Protein AF-A0A2D6BQS8-F1 (afdb_monomer_lite)

pLDDT: mean 79.64, std 19.78, range [29.84, 98.31]

Radius of gyration: 43.55 Å; chains: 1; bounding box: 112×34×126 Å

Sequence (345 aa):
MARAEAGPPDTRCVRRAHSASSGRAGRGGGHVKPRFRLAAVLRVRRHEQDRASAALAVSERAYREALAAIDRAQERVADARRFHVDQLCLSLGAPALRAAASGVAWLESQVEGAREREEGARRQVAEHRSELLAARQRVRALEQLERVHARRVRAEQDRREQRVLDEAGAHGFRRRARALACAWLWLGPLLLGTPLRAEEPATAEDYGVTPLLTEIRARQAALDDRERSLDDRERSIEALEAAATESLAELERIARTVEERIEAWEADNGDSVRKLAKIYSAMAPGRAAQLLEELEVGLATQIVAKMKDKKSAAVLAQLSEDRALDMSRRVAHPLAMEPASPSAN

Secondary structure (DSSP, 8-state):
------PPPPP---------------------PPPPTTHHHHHHHHHHHHHHHHHHHHHHHHHHHHHHHHHHHHHHHHHHHHHHHHHHHTT--HHHHHHHHHHHHHHHHHHHHHHHHHHHHHHHHHHHHHHHHHHHHHHHHHHHHHHHHHHHHHHHHHHHHHHHHHHHHHHHHHHHHHHHHHHHHHHGGGSSS-------------SSHHHHHHHHHHHHHHHHHHHHHHHHHHHHHHHHHHHHHHHHHHHHHHHHHHHHHHHHHHHHHHHHHHHHHHHHHHS-HHHHHHHHHHS-HHHHHHHHHTS-HHHHHHHHTTS-HHHHHHHHHHHH-TTS---------

Structure (mmCIF, N/CA/C/O backbone):
data_AF-A0A2D6BQS8-F1
#
_entry.id   AF-A0A2D6BQS8-F1
#
loop_
_atom_site.group_PDB
_atom_site.id
_atom_site.type_symbol
_atom_site.label_atom_id
_atom_site.label_alt_id
_atom_site.label_comp_id
_atom_site.label_asym_id
_atom_site.label_entity_id
_atom_site.label_seq_id
_atom_site.pdbx_PDB_ins_code
_atom_site.Cartn_x
_atom_site.Cartn_y
_atom_site.Cartn_z
_atom_site.occupancy
_atom_site.B_iso_or_equiv
_atom_site.auth_seq_id
_atom_site.auth_comp_id
_atom_site.auth_asym_id
_atom_site.auth_atom_id
_atom_site.pdbx_PDB_model_num
ATOM 1 N N . MET A 1 1 ? -55.112 -7.872 -17.643 1.00 39.34 1 MET A N 1
ATOM 2 C CA . MET A 1 1 ? -55.133 -7.242 -18.978 1.00 39.34 1 MET A CA 1
ATOM 3 C C . MET A 1 1 ? -53.747 -6.684 -19.269 1.00 39.34 1 MET A C 1
ATOM 5 O O . MET A 1 1 ? -53.159 -6.113 -18.365 1.00 39.34 1 MET A O 1
ATOM 9 N N . ALA A 1 2 ? -53.266 -6.914 -20.497 1.00 43.50 2 ALA A N 1
ATOM 10 C CA . ALA A 1 2 ? -52.071 -6.361 -21.153 1.00 43.50 2 ALA A CA 1
ATOM 11 C C . ALA A 1 2 ? -50.680 -6.642 -20.533 1.00 43.50 2 ALA A C 1
ATOM 13 O O . ALA A 1 2 ? -50.127 -5.840 -19.788 1.00 43.50 2 ALA A O 1
ATOM 14 N N . ARG A 1 3 ? -50.089 -7.773 -20.952 1.00 37.50 3 ARG A N 1
ATOM 15 C CA . ARG A 1 3 ? -48.633 -7.972 -21.074 1.00 37.50 3 ARG A CA 1
ATOM 16 C C . ARG A 1 3 ? -48.101 -7.121 -22.237 1.00 37.50 3 ARG A C 1
ATOM 18 O O . ARG A 1 3 ? -48.743 -7.091 -23.283 1.00 37.50 3 ARG A O 1
ATOM 25 N N . ALA A 1 4 ? -46.918 -6.531 -22.089 1.00 38.12 4 ALA A N 1
ATOM 26 C CA . ALA A 1 4 ? -46.112 -6.036 -23.203 1.00 38.12 4 ALA A CA 1
ATOM 27 C C . ALA A 1 4 ? -44.702 -6.630 -23.079 1.00 38.12 4 ALA A C 1
ATOM 29 O O . ALA A 1 4 ? -43.905 -6.227 -22.235 1.00 38.12 4 ALA A O 1
ATOM 30 N N . GLU A 1 5 ? -44.456 -7.658 -23.887 1.00 39.34 5 GLU A N 1
ATOM 31 C CA . GLU A 1 5 ? -43.157 -8.275 -24.132 1.00 39.34 5 GLU A CA 1
ATOM 32 C C . GLU A 1 5 ? -42.371 -7.391 -25.111 1.00 39.34 5 GLU A C 1
ATOM 34 O O . GLU A 1 5 ? -42.899 -7.000 -26.151 1.00 39.34 5 GLU A O 1
ATOM 39 N N . ALA A 1 6 ? -41.110 -7.088 -24.802 1.00 42.25 6 ALA A N 1
ATOM 40 C CA . ALA A 1 6 ? -40.172 -6.476 -25.739 1.00 42.25 6 ALA A CA 1
ATOM 41 C C . ALA A 1 6 ? -39.080 -7.502 -26.076 1.00 42.25 6 ALA A C 1
ATOM 43 O O . ALA A 1 6 ? -38.187 -7.765 -25.271 1.00 42.25 6 ALA A O 1
ATOM 44 N N . GLY A 1 7 ? -39.207 -8.118 -27.254 1.00 40.59 7 GLY A N 1
ATOM 45 C CA . GLY A 1 7 ? -38.182 -8.954 -27.885 1.00 40.59 7 GLY A CA 1
ATOM 46 C C . GLY A 1 7 ? -37.090 -8.121 -28.584 1.00 40.59 7 GLY A C 1
ATOM 47 O O . GLY A 1 7 ? -37.267 -6.917 -28.777 1.00 40.59 7 GLY A O 1
ATOM 48 N N . PRO A 1 8 ? -35.948 -8.735 -28.947 1.00 51.62 8 PRO A N 1
ATOM 49 C CA . PRO A 1 8 ? -34.723 -8.035 -29.340 1.00 51.62 8 PRO A CA 1
ATOM 50 C C . PRO A 1 8 ? -34.702 -7.697 -30.841 1.00 51.62 8 PRO A C 1
ATOM 52 O O . PRO A 1 8 ? -35.345 -8.400 -31.624 1.00 51.62 8 PRO A O 1
ATOM 55 N N . PRO A 1 9 ? -33.931 -6.689 -31.292 1.00 48.56 9 PRO A N 1
ATOM 56 C CA . PRO A 1 9 ? -33.712 -6.485 -32.713 1.00 48.56 9 PRO A CA 1
ATOM 57 C C . PRO A 1 9 ? -32.594 -7.377 -33.260 1.00 48.56 9 PRO A C 1
ATOM 59 O O . PRO A 1 9 ? -31.530 -7.573 -32.669 1.00 48.56 9 PRO A O 1
ATOM 62 N N . ASP A 1 10 ? -32.921 -7.897 -34.433 1.00 35.75 10 ASP A N 1
ATOM 63 C CA . ASP A 1 10 ? -32.281 -8.946 -35.197 1.00 35.75 10 ASP A CA 1
ATOM 64 C C . ASP A 1 10 ? -31.001 -8.488 -35.911 1.00 35.75 10 ASP A C 1
ATOM 66 O O . ASP A 1 10 ? -30.813 -7.333 -36.301 1.00 35.75 10 ASP A O 1
ATOM 70 N N . THR A 1 11 ? -30.127 -9.460 -36.125 1.00 44.12 11 THR A N 1
ATOM 71 C CA . THR A 1 11 ? -28.885 -9.341 -36.881 1.00 44.12 11 THR A CA 1
ATOM 72 C C . THR A 1 11 ? -29.149 -9.694 -38.341 1.00 44.12 11 THR A C 1
ATOM 74 O O . THR A 1 11 ? -29.473 -10.842 -38.618 1.00 44.12 11 THR A O 1
ATOM 77 N N . ARG A 1 12 ? -28.947 -8.766 -39.294 1.00 34.25 12 ARG A N 1
ATOM 78 C CA . ARG A 1 12 ? -28.490 -9.073 -40.673 1.00 34.25 12 ARG A CA 1
ATOM 79 C C . ARG A 1 12 ? -28.327 -7.835 -41.565 1.00 34.25 12 ARG A C 1
ATOM 81 O O . ARG A 1 12 ? -29.236 -7.041 -41.735 1.00 34.25 12 ARG A O 1
ATOM 88 N N . CYS A 1 13 ? -27.175 -7.819 -42.237 1.00 34.31 13 CYS A N 1
ATOM 89 C CA . CYS A 1 13 ? -26.946 -7.418 -43.629 1.00 34.31 13 CYS A CA 1
ATOM 90 C C . CYS A 1 13 ? -27.440 -6.048 -44.128 1.00 34.31 13 CYS A C 1
ATOM 92 O O . CYS A 1 13 ? -28.564 -5.926 -44.601 1.00 34.31 13 CYS A O 1
ATOM 94 N N . VAL A 1 14 ? -26.489 -5.127 -44.331 1.00 38.19 14 VAL A N 1
ATOM 95 C CA . VAL A 1 14 ? -26.451 -4.326 -45.567 1.00 38.19 14 VAL A CA 1
ATOM 96 C C . VAL A 1 14 ? -25.070 -4.454 -46.212 1.00 38.19 14 VAL A C 1
ATOM 98 O O . VAL A 1 14 ? -24.024 -4.296 -45.586 1.00 38.19 14 VAL A O 1
ATOM 101 N N . ARG A 1 15 ? -25.105 -4.837 -47.488 1.00 34.75 15 ARG A N 1
ATOM 102 C CA . ARG A 1 15 ? -23.992 -5.088 -48.404 1.00 34.75 15 ARG A CA 1
ATOM 103 C C . ARG A 1 15 ? -23.401 -3.769 -48.922 1.00 34.75 15 ARG A C 1
ATOM 105 O O . ARG A 1 15 ? -24.144 -2.863 -49.261 1.00 34.75 15 ARG A O 1
ATOM 112 N N . ARG A 1 16 ? -22.075 -3.787 -49.103 1.00 34.78 16 ARG A N 1
ATOM 113 C CA . ARG A 1 16 ? -21.263 -3.203 -50.196 1.00 34.78 16 ARG A CA 1
ATOM 114 C C . ARG A 1 16 ? -21.718 -1.881 -50.840 1.00 34.78 16 ARG A C 1
ATOM 116 O O . ARG A 1 16 ? -22.637 -1.872 -51.649 1.00 34.78 16 ARG A O 1
ATOM 123 N N . ALA A 1 17 ? -20.836 -0.887 -50.749 1.00 33.56 17 ALA A N 1
ATOM 124 C CA . ALA A 1 17 ? -20.476 -0.060 -51.898 1.00 33.56 17 ALA A CA 1
ATOM 125 C C . ALA A 1 17 ? -18.947 -0.058 -52.054 1.00 33.56 17 ALA A C 1
ATOM 127 O O . ALA A 1 17 ? -18.205 0.288 -51.137 1.00 33.56 17 ALA A O 1
ATOM 128 N N . HIS A 1 18 ? -18.495 -0.529 -53.214 1.00 34.03 18 HIS A N 1
ATOM 129 C CA . HIS A 1 18 ? -17.119 -0.450 -53.677 1.00 34.03 18 HIS A CA 1
ATOM 130 C C . HIS A 1 18 ? -16.778 1.000 -54.039 1.00 34.03 18 HIS A C 1
ATOM 132 O O . HIS A 1 18 ? -17.498 1.618 -54.814 1.00 34.03 18 HIS A O 1
ATOM 138 N N . SER A 1 19 ? -15.629 1.495 -53.589 1.00 34.12 19 SER A N 1
ATOM 139 C CA . SER A 1 19 ? -14.821 2.393 -54.412 1.00 34.12 19 SER A CA 1
ATOM 140 C C . SER A 1 19 ? -13.381 1.898 -54.375 1.00 34.12 19 SER A C 1
ATOM 142 O O . SER A 1 19 ? -12.742 1.780 -53.331 1.00 34.12 19 SER A O 1
ATOM 144 N N . ALA A 1 20 ? -12.928 1.477 -55.549 1.00 38.12 20 ALA A N 1
ATOM 145 C CA . ALA A 1 20 ? -11.559 1.114 -55.818 1.00 38.12 20 ALA A CA 1
ATOM 146 C C . ALA A 1 20 ? -10.733 2.401 -55.906 1.00 38.12 20 ALA A C 1
ATOM 148 O O . ALA A 1 20 ? -10.932 3.196 -56.820 1.00 38.12 20 ALA A O 1
ATOM 149 N N . SER A 1 21 ? -9.779 2.583 -54.996 1.00 33.44 21 SER A N 1
ATOM 150 C CA . SER A 1 21 ? -8.560 3.321 -55.309 1.00 33.44 21 SER A CA 1
ATOM 151 C C . SER A 1 21 ? -7.411 2.320 -55.279 1.00 33.44 21 SER A C 1
ATOM 153 O O . SER A 1 21 ? -6.999 1.782 -54.251 1.00 33.44 21 SER A O 1
ATOM 155 N N . SER A 1 22 ? -6.960 1.970 -56.477 1.00 37.41 22 SER A N 1
ATOM 156 C CA . SER A 1 22 ? -5.807 1.120 -56.722 1.00 37.41 22 SER A CA 1
ATOM 157 C C . SER A 1 22 ? -4.537 1.857 -56.295 1.00 37.41 22 SER A C 1
ATOM 159 O O . SER A 1 22 ? -3.844 2.463 -57.111 1.00 37.41 22 SER A O 1
ATOM 161 N N . GLY A 1 23 ? -4.233 1.810 -54.999 1.00 31.91 23 GLY A N 1
ATOM 162 C CA . GLY A 1 23 ? -2.916 2.120 -54.463 1.00 31.91 23 GLY A CA 1
ATOM 163 C C . GLY A 1 23 ? -1.954 0.999 -54.838 1.00 31.91 23 GLY A C 1
ATOM 164 O O . GLY A 1 23 ? -1.996 -0.090 -54.272 1.00 31.91 23 GLY A O 1
ATOM 165 N N . ARG A 1 24 ? -1.130 1.266 -55.849 1.00 33.53 24 ARG A N 1
ATOM 166 C CA . ARG A 1 24 ? -0.046 0.430 -56.374 1.00 33.53 24 ARG A CA 1
ATOM 167 C C . ARG A 1 24 ? 0.719 -0.249 -55.228 1.00 33.53 24 ARG A C 1
ATOM 169 O O . ARG A 1 24 ? 1.489 0.391 -54.518 1.00 33.53 24 ARG A O 1
ATOM 176 N N . ALA A 1 25 ? 0.488 -1.549 -55.049 1.00 35.97 25 ALA A N 1
ATOM 177 C CA . ALA A 1 25 ? 1.175 -2.369 -54.064 1.00 35.97 25 ALA A CA 1
ATOM 178 C C . ALA A 1 25 ? 2.665 -2.452 -54.420 1.00 35.97 25 ALA A C 1
ATOM 180 O O . ALA A 1 25 ? 3.082 -3.247 -55.265 1.00 35.97 25 ALA A O 1
ATOM 181 N N . GLY A 1 26 ? 3.478 -1.618 -53.771 1.00 34.69 26 GLY A N 1
ATOM 182 C CA . GLY A 1 26 ? 4.898 -1.894 -53.634 1.00 34.69 26 GLY A CA 1
ATOM 183 C C . GLY A 1 26 ? 5.037 -3.246 -52.942 1.00 34.69 26 GLY A C 1
ATOM 184 O O . GLY A 1 26 ? 4.529 -3.433 -51.836 1.00 34.69 26 GLY A O 1
ATOM 185 N N . ARG A 1 27 ? 5.689 -4.205 -53.605 1.00 41.34 27 ARG A N 1
ATOM 186 C CA . ARG A 1 27 ? 6.130 -5.465 -52.997 1.00 41.34 27 ARG A CA 1
ATOM 187 C C . ARG A 1 27 ? 7.200 -5.148 -51.948 1.00 41.34 27 ARG A C 1
ATOM 189 O O . ARG A 1 27 ? 8.387 -5.325 -52.188 1.00 41.34 27 ARG A O 1
ATOM 196 N N . GLY A 1 28 ? 6.780 -4.636 -50.797 1.00 37.34 28 GLY A N 1
ATOM 197 C CA . GLY A 1 28 ? 7.599 -4.592 -49.598 1.00 37.34 28 GLY A CA 1
ATOM 198 C C . GLY A 1 28 ? 7.643 -5.999 -49.023 1.00 37.34 28 GLY A C 1
ATOM 199 O O . GLY A 1 28 ? 6.605 -6.537 -48.641 1.00 37.34 28 GLY A O 1
ATOM 200 N N . GLY A 1 29 ? 8.824 -6.618 -49.005 1.00 38.66 29 GLY A N 1
ATOM 201 C CA . GLY A 1 29 ? 9.042 -7.870 -48.288 1.00 38.66 29 GLY A CA 1
ATOM 202 C C . GLY A 1 29 ? 8.548 -7.708 -46.852 1.00 38.66 29 GLY A C 1
ATOM 203 O O . GLY A 1 29 ? 9.072 -6.894 -46.095 1.00 38.66 29 GLY A O 1
ATOM 204 N N . GLY A 1 30 ? 7.482 -8.426 -46.500 1.00 38.88 30 GLY A N 1
ATOM 205 C CA . GLY A 1 30 ? 6.848 -8.332 -45.193 1.00 38.88 30 GLY A CA 1
ATOM 206 C C . GLY A 1 30 ? 7.753 -8.921 -44.119 1.00 38.88 30 GLY A C 1
ATOM 207 O O . GLY A 1 30 ? 7.625 -10.093 -43.773 1.00 38.88 30 GLY A O 1
ATOM 208 N N . HIS A 1 31 ? 8.671 -8.125 -43.574 1.00 56.66 31 HIS A N 1
ATOM 209 C CA . HIS A 1 31 ? 9.378 -8.494 -42.357 1.00 56.66 31 HIS A CA 1
ATOM 210 C C . HIS A 1 31 ? 8.376 -8.483 -41.200 1.00 56.66 31 HIS A C 1
ATOM 212 O O . HIS A 1 31 ? 8.051 -7.440 -40.631 1.00 56.66 31 HIS A O 1
ATOM 218 N N . VAL A 1 32 ? 7.850 -9.663 -40.863 1.00 59.50 32 VAL A N 1
ATOM 219 C CA . VAL A 1 32 ? 7.052 -9.867 -39.653 1.00 59.50 32 VAL A CA 1
ATOM 220 C C . VAL A 1 32 ? 7.925 -9.460 -38.467 1.00 59.50 32 VAL A C 1
ATOM 222 O O . VAL A 1 32 ? 8.935 -10.106 -38.187 1.00 59.50 32 VAL A O 1
ATOM 225 N N . LYS A 1 33 ? 7.563 -8.366 -37.783 1.00 67.19 33 LYS A N 1
ATOM 226 C CA . LYS A 1 33 ? 8.275 -7.927 -36.576 1.00 67.19 33 LYS A CA 1
ATOM 227 C C . LYS A 1 33 ? 8.292 -9.083 -35.567 1.00 67.19 33 LYS A C 1
ATOM 229 O O . LYS A 1 33 ? 7.235 -9.681 -35.332 1.00 67.19 33 LYS A O 1
ATOM 234 N N . PRO A 1 34 ? 9.453 -9.416 -34.977 1.00 74.25 34 PRO A N 1
ATOM 235 C CA . PRO A 1 34 ? 9.534 -10.512 -34.025 1.00 74.25 34 PRO A CA 1
ATOM 236 C C . PRO A 1 34 ? 8.614 -10.219 -32.837 1.00 74.25 34 PRO A C 1
ATOM 238 O O . PRO A 1 34 ? 8.651 -9.143 -32.241 1.00 74.25 34 PRO A O 1
ATOM 241 N N . ARG A 1 35 ? 7.725 -11.171 -32.547 1.00 82.12 35 ARG A N 1
ATOM 242 C CA . ARG A 1 35 ? 6.745 -11.072 -31.463 1.00 82.12 35 ARG A CA 1
ATOM 243 C C . ARG A 1 35 ? 7.357 -11.572 -30.159 1.00 82.12 35 ARG A C 1
ATOM 245 O O . ARG A 1 35 ? 8.003 -12.619 -30.134 1.00 82.12 35 ARG A O 1
ATOM 252 N N . PHE A 1 36 ? 7.067 -10.876 -29.063 1.00 88.06 36 PHE A N 1
ATOM 253 C CA . PHE A 1 36 ? 7.443 -11.330 -27.730 1.00 88.06 36 PHE A CA 1
ATOM 254 C C . PHE A 1 36 ? 6.680 -12.613 -27.362 1.00 88.06 36 PHE A C 1
ATOM 256 O O . PHE A 1 36 ? 5.448 -12.626 -27.317 1.00 88.06 36 PHE A O 1
ATOM 263 N N . ARG A 1 37 ? 7.411 -13.702 -27.088 1.00 87.69 37 ARG A N 1
ATOM 264 C CA . ARG A 1 37 ? 6.833 -15.041 -26.854 1.00 87.69 37 ARG A CA 1
ATOM 265 C C . ARG A 1 37 ? 5.849 -15.079 -25.680 1.00 87.69 37 ARG A C 1
ATOM 267 O O . ARG A 1 37 ? 4.862 -15.803 -25.741 1.00 87.69 37 ARG A O 1
ATOM 274 N N . LEU A 1 38 ? 6.081 -14.273 -24.641 1.00 92.56 38 LEU A N 1
ATOM 275 C CA . LEU A 1 38 ? 5.246 -14.235 -23.434 1.00 92.56 38 LEU A CA 1
ATOM 276 C C . LEU A 1 38 ? 4.158 -13.149 -23.474 1.00 92.56 38 LEU A C 1
ATOM 278 O O . LEU A 1 38 ? 3.514 -12.896 -22.460 1.00 92.56 38 LEU A O 1
ATOM 282 N N . ALA A 1 39 ? 3.893 -12.528 -24.629 1.00 85.25 39 ALA A N 1
ATOM 283 C CA . ALA A 1 39 ? 2.886 -11.468 -24.741 1.00 85.25 39 ALA A CA 1
ATOM 284 C C . ALA A 1 39 ? 1.471 -11.934 -24.346 1.00 85.25 39 ALA A C 1
ATOM 286 O O . ALA A 1 39 ? 0.698 -11.166 -23.778 1.00 85.25 39 ALA A O 1
ATOM 287 N N . ALA A 1 40 ? 1.120 -13.194 -24.627 1.00 88.75 40 ALA A N 1
ATOM 288 C CA . ALA A 1 40 ? -0.157 -13.766 -24.199 1.00 88.75 40 ALA A CA 1
ATOM 289 C C . ALA A 1 40 ? -0.234 -13.917 -22.672 1.00 88.75 40 ALA A C 1
ATOM 291 O O . ALA A 1 40 ? -1.235 -13.534 -22.073 1.00 88.75 40 ALA A O 1
ATOM 292 N N . VAL A 1 41 ? 0.847 -14.392 -22.044 1.00 93.62 41 VAL A N 1
ATOM 293 C CA . VAL A 1 41 ? 0.945 -14.533 -20.584 1.00 93.62 41 VAL A CA 1
ATOM 294 C C . VAL A 1 41 ? 0.872 -13.165 -19.907 1.00 93.62 41 VAL A C 1
ATOM 296 O O . VAL A 1 41 ? 0.132 -13.011 -18.942 1.00 93.62 41 VAL A O 1
ATOM 299 N N . LEU A 1 42 ? 1.556 -12.149 -20.443 1.00 92.12 42 LEU A N 1
ATOM 300 C CA . LEU A 1 42 ? 1.488 -10.777 -19.932 1.00 92.12 42 LEU A CA 1
ATOM 301 C C . LEU A 1 42 ? 0.052 -10.228 -19.943 1.00 92.12 42 LEU A C 1
ATOM 303 O O . LEU A 1 42 ? -0.370 -9.623 -18.960 1.00 92.12 42 LEU A O 1
ATOM 307 N N . ARG A 1 43 ? -0.726 -10.479 -21.007 1.00 93.12 43 ARG A N 1
ATOM 308 C CA . ARG A 1 43 ? -2.148 -10.086 -21.053 1.00 93.12 43 ARG A CA 1
ATOM 309 C C . ARG A 1 43 ? -2.974 -10.773 -19.969 1.00 93.12 43 ARG A C 1
ATOM 311 O O . ARG A 1 43 ? -3.756 -10.104 -19.303 1.00 93.12 43 ARG A O 1
ATOM 318 N N . VAL A 1 44 ? -2.781 -12.079 -19.775 1.00 95.06 44 VAL A N 1
ATOM 319 C CA . VAL A 1 44 ? -3.475 -12.831 -18.718 1.00 95.06 44 VAL A CA 1
ATOM 320 C C . VAL A 1 44 ? -3.109 -12.281 -17.338 1.00 95.06 44 VAL A C 1
ATOM 322 O O . VAL A 1 44 ? -4.002 -11.999 -16.547 1.00 95.06 44 VAL A O 1
ATOM 325 N N . ARG A 1 45 ? -1.822 -12.028 -17.066 1.00 95.44 45 ARG A N 1
ATOM 326 C CA . ARG A 1 45 ? -1.374 -11.471 -15.778 1.00 95.44 45 ARG A CA 1
ATOM 327 C C . ARG A 1 45 ? -1.875 -10.048 -15.526 1.00 95.44 45 ARG A C 1
ATOM 329 O O . ARG A 1 45 ? -2.197 -9.729 -14.389 1.00 95.44 45 ARG A O 1
ATOM 336 N N . ARG A 1 46 ? -1.989 -9.208 -16.561 1.00 95.69 46 ARG A N 1
ATOM 337 C CA . ARG A 1 46 ? -2.647 -7.894 -16.441 1.00 95.69 46 ARG A CA 1
ATOM 338 C C . ARG A 1 46 ? -4.114 -8.047 -16.055 1.00 95.69 46 ARG A C 1
ATOM 340 O O . ARG A 1 46 ? -4.549 -7.412 -15.107 1.00 95.69 46 ARG A O 1
ATOM 347 N N . HIS A 1 47 ? -4.833 -8.968 -16.696 1.00 97.19 47 HIS A N 1
ATOM 348 C CA . HIS A 1 47 ? -6.216 -9.238 -16.314 1.00 97.19 47 HIS A CA 1
ATOM 349 C C . HIS A 1 47 ? -6.330 -9.748 -14.863 1.00 97.19 47 HIS A C 1
ATOM 351 O O . HIS A 1 47 ? -7.232 -9.332 -14.138 1.00 97.19 47 HIS A O 1
ATOM 357 N N . GLU A 1 48 ? -5.422 -10.617 -14.414 1.00 94.62 48 GLU A N 1
ATOM 358 C CA . GLU A 1 48 ? -5.369 -11.056 -13.012 1.00 94.62 48 GLU A CA 1
ATOM 359 C C . GLU A 1 48 ? -5.099 -9.893 -12.046 1.00 94.62 48 GLU A C 1
ATOM 361 O O . GLU A 1 48 ? -5.755 -9.807 -11.010 1.00 94.62 48 GLU A O 1
ATOM 366 N N . GLN A 1 49 ? -4.191 -8.972 -12.390 1.00 97.38 49 GLN A N 1
ATOM 367 C CA . GLN A 1 49 ? -3.954 -7.752 -11.612 1.00 97.38 49 GLN A CA 1
ATOM 368 C C . GLN A 1 49 ? -5.224 -6.893 -11.521 1.00 97.38 49 GLN A C 1
ATOM 370 O O . GLN A 1 49 ? -5.553 -6.409 -10.438 1.00 97.38 49 GLN A O 1
ATOM 375 N N . ASP A 1 50 ? -5.949 -6.731 -12.629 1.00 97.62 50 ASP A N 1
ATOM 376 C CA . ASP A 1 50 ? -7.191 -5.957 -12.653 1.00 97.62 50 ASP A CA 1
ATOM 377 C C . ASP A 1 50 ? -8.256 -6.609 -11.760 1.00 97.62 50 ASP A C 1
ATOM 379 O O . ASP A 1 50 ? -8.879 -5.924 -10.947 1.00 97.62 50 ASP A O 1
ATOM 383 N N . ARG A 1 51 ? -8.403 -7.942 -11.816 1.00 96.62 51 ARG A N 1
ATOM 384 C CA . ARG A 1 51 ? -9.298 -8.692 -10.915 1.00 96.62 51 ARG A CA 1
ATOM 385 C C . ARG A 1 51 ? -8.919 -8.522 -9.445 1.00 96.62 51 ARG A C 1
ATOM 387 O O . ARG A 1 51 ? -9.804 -8.271 -8.635 1.00 96.62 51 ARG A O 1
ATOM 394 N N . ALA A 1 52 ? -7.631 -8.606 -9.109 1.00 95.44 52 ALA A N 1
ATOM 395 C CA . ALA A 1 52 ? -7.153 -8.398 -7.741 1.00 95.44 52 ALA A CA 1
ATOM 396 C C . ALA A 1 52 ? -7.429 -6.964 -7.251 1.00 95.44 52 ALA A C 1
ATOM 398 O O . ALA A 1 52 ? -7.834 -6.764 -6.109 1.00 95.44 52 ALA A O 1
ATOM 399 N N . SER A 1 53 ? -7.278 -5.959 -8.123 1.00 96.56 53 SER A N 1
ATOM 400 C CA . SER A 1 53 ? -7.607 -4.570 -7.780 1.00 96.56 53 SER A CA 1
ATOM 401 C C . SER A 1 53 ? -9.106 -4.358 -7.552 1.00 96.56 53 SER A C 1
ATOM 403 O O . SER A 1 53 ? -9.491 -3.653 -6.621 1.00 96.56 53 SER A O 1
ATOM 405 N N . ALA A 1 54 ? -9.952 -5.016 -8.349 1.00 97.19 54 ALA A N 1
ATOM 406 C CA . ALA A 1 54 ? -11.397 -4.989 -8.168 1.00 97.19 54 ALA A CA 1
ATOM 407 C C . ALA A 1 54 ? -11.822 -5.685 -6.863 1.00 97.19 54 ALA A C 1
ATOM 409 O O . ALA A 1 54 ? -12.653 -5.143 -6.138 1.00 97.19 54 ALA A O 1
ATOM 410 N N . ALA A 1 55 ? -11.228 -6.839 -6.535 1.00 95.62 55 ALA A N 1
ATOM 411 C CA . ALA A 1 55 ? -11.481 -7.548 -5.279 1.00 95.62 55 ALA A CA 1
ATOM 412 C C . ALA A 1 55 ? -11.124 -6.686 -4.057 1.00 95.62 55 ALA A C 1
ATOM 414 O O . ALA A 1 55 ? -11.954 -6.515 -3.163 1.00 95.62 55 ALA A O 1
ATOM 415 N N . LEU A 1 56 ? -9.945 -6.049 -4.070 1.00 98.00 56 LEU A N 1
ATOM 416 C CA . LEU A 1 56 ? -9.538 -5.118 -3.016 1.00 98.00 56 LEU A CA 1
ATOM 417 C C . LEU A 1 56 ? -10.549 -3.973 -2.859 1.00 98.00 56 LEU A C 1
ATOM 419 O O . LEU A 1 56 ? -10.989 -3.694 -1.747 1.00 98.00 56 LEU A O 1
ATOM 423 N N . ALA A 1 57 ? -10.989 -3.360 -3.961 1.00 97.25 57 ALA A N 1
ATOM 424 C CA . ALA A 1 57 ? -11.968 -2.275 -3.918 1.00 97.25 57 ALA A CA 1
ATOM 425 C C . ALA A 1 57 ? -13.318 -2.707 -3.314 1.00 97.25 57 ALA A C 1
ATOM 427 O O . ALA A 1 57 ? -13.947 -1.926 -2.599 1.00 97.25 57 ALA A O 1
ATOM 428 N N . VAL A 1 58 ? -13.769 -3.940 -3.577 1.00 97.88 58 VAL A N 1
ATOM 429 C CA . VAL A 1 58 ? -14.978 -4.501 -2.951 1.00 97.88 58 VAL A CA 1
ATOM 430 C C . VAL A 1 58 ? -14.763 -4.706 -1.451 1.00 97.88 58 VAL A C 1
ATOM 432 O O . VAL A 1 58 ? -15.603 -4.271 -0.665 1.00 97.88 58 VAL A O 1
ATOM 435 N N . SER A 1 59 ? -13.629 -5.281 -1.037 1.00 96.38 59 SER A N 1
ATOM 436 C CA . SER A 1 59 ? -13.326 -5.464 0.391 1.00 96.38 59 SER A CA 1
ATOM 437 C C . SER A 1 59 ? -13.183 -4.141 1.148 1.00 96.38 59 SER A C 1
ATOM 439 O O . SER A 1 59 ? -13.655 -4.025 2.273 1.00 96.38 59 SER A O 1
ATOM 441 N N . GLU A 1 60 ? -12.614 -3.105 0.524 1.00 97.88 60 GLU A N 1
ATOM 442 C CA . GLU A 1 60 ? -12.503 -1.777 1.132 1.00 97.88 60 GLU A CA 1
ATOM 443 C C . GLU A 1 60 ? -13.874 -1.118 1.313 1.00 97.88 60 GLU A C 1
ATOM 445 O O . GLU A 1 60 ? -14.103 -0.440 2.315 1.00 97.88 60 GLU A O 1
ATOM 450 N N . ARG A 1 61 ? -14.808 -1.321 0.372 1.00 97.94 61 ARG A N 1
ATOM 451 C CA . ARG A 1 61 ? -16.199 -0.868 0.535 1.00 97.94 61 ARG A CA 1
ATOM 452 C C . ARG A 1 61 ? -16.879 -1.597 1.688 1.00 97.94 61 ARG A C 1
ATOM 454 O O . ARG A 1 61 ? -17.442 -0.930 2.547 1.00 97.94 61 ARG A O 1
ATOM 461 N N . ALA A 1 62 ? -16.753 -2.922 1.752 1.00 95.62 62 ALA A N 1
ATOM 462 C CA . ALA A 1 62 ? -17.309 -3.722 2.843 1.00 95.62 62 ALA A CA 1
ATOM 463 C C . ALA A 1 62 ? -16.740 -3.307 4.213 1.00 95.62 62 ALA A C 1
ATOM 465 O O . ALA A 1 62 ? -17.482 -3.173 5.182 1.00 95.62 62 ALA A O 1
ATOM 466 N N . TYR A 1 63 ? -15.438 -3.023 4.286 1.00 97.69 63 TYR A N 1
ATOM 467 C CA . TYR A 1 63 ? -14.790 -2.500 5.488 1.00 97.69 63 TYR A CA 1
ATOM 468 C C . TYR A 1 63 ? -15.354 -1.134 5.913 1.00 97.69 63 TYR A C 1
ATOM 470 O O . TYR A 1 63 ? -15.690 -0.935 7.079 1.00 97.69 63 TYR A O 1
ATOM 478 N N . ARG A 1 64 ? -15.536 -0.198 4.969 1.00 97.69 64 ARG A N 1
ATOM 479 C CA . ARG A 1 64 ? -16.165 1.107 5.255 1.00 97.69 64 ARG A CA 1
ATOM 480 C C . ARG A 1 64 ? -17.617 0.964 5.709 1.00 97.69 64 ARG A C 1
ATOM 482 O O . ARG A 1 64 ? -18.044 1.674 6.613 1.00 97.69 64 ARG A O 1
ATOM 489 N N . GLU A 1 65 ? -18.369 0.051 5.102 1.00 96.38 65 GLU A N 1
ATOM 490 C CA . GLU A 1 65 ? -19.742 -0.257 5.510 1.00 96.38 65 GLU A CA 1
ATOM 491 C C . GLU A 1 65 ? -19.799 -0.859 6.921 1.00 96.38 65 GLU A C 1
ATOM 493 O O . GLU A 1 65 ? -20.720 -0.540 7.675 1.00 96.38 65 GLU A O 1
ATOM 498 N N . ALA A 1 66 ? -18.809 -1.675 7.299 1.00 96.12 66 ALA A N 1
ATOM 499 C CA . ALA A 1 66 ? -18.677 -2.221 8.647 1.00 96.12 66 ALA A CA 1
ATOM 500 C C . ALA A 1 66 ? -18.384 -1.124 9.682 1.00 96.12 66 ALA A C 1
ATOM 502 O O . ALA A 1 66 ? -19.065 -1.071 10.705 1.00 96.12 66 ALA A O 1
ATOM 503 N N . LEU A 1 67 ? -17.467 -0.196 9.388 1.00 97.75 67 LEU A N 1
ATOM 504 C CA . LEU A 1 67 ? -17.218 0.976 10.239 1.00 97.75 67 LEU A CA 1
ATOM 505 C C . LEU A 1 67 ? -18.488 1.820 10.418 1.00 97.75 67 LEU A C 1
ATOM 507 O O . LEU A 1 67 ? -18.919 2.058 11.542 1.00 97.75 67 LEU A O 1
ATOM 511 N N . ALA A 1 68 ? -19.176 2.151 9.323 1.00 96.75 68 ALA A N 1
ATOM 512 C CA . ALA A 1 68 ? -20.441 2.884 9.388 1.00 96.75 68 ALA A CA 1
ATOM 513 C C . ALA A 1 68 ? -21.556 2.102 10.117 1.00 96.75 68 ALA A C 1
ATOM 515 O O . ALA A 1 68 ? -22.537 2.680 10.586 1.00 96.75 68 ALA A O 1
ATOM 516 N N . ALA A 1 69 ? -21.480 0.769 10.180 1.00 95.19 69 ALA A N 1
ATOM 517 C CA . ALA A 1 69 ? -22.393 -0.039 10.984 1.00 95.19 69 ALA A CA 1
ATOM 518 C C . ALA A 1 69 ? -22.066 0.041 12.483 1.00 95.19 69 ALA A C 1
ATOM 520 O O . ALA A 1 69 ? -23.000 0.066 13.284 1.00 95.19 69 ALA A O 1
ATOM 521 N N . ILE A 1 70 ? -20.782 0.116 12.850 1.00 96.31 70 ILE A N 1
ATOM 522 C CA . ILE A 1 70 ? -20.343 0.354 14.231 1.00 96.31 70 ILE A CA 1
ATOM 523 C C . ILE A 1 70 ? -20.827 1.725 14.697 1.00 96.31 70 ILE A C 1
ATOM 525 O O . ILE A 1 70 ? -21.471 1.791 15.741 1.00 96.31 70 ILE A O 1
ATOM 529 N N . ASP A 1 71 ? -20.614 2.778 13.906 1.00 96.75 71 ASP A N 1
ATOM 530 C CA . ASP A 1 71 ? -21.045 4.140 14.250 1.00 96.75 71 ASP A CA 1
ATOM 531 C C . ASP A 1 71 ? -22.560 4.188 14.500 1.00 96.75 71 ASP A C 1
ATOM 533 O O . ASP A 1 71 ? -23.018 4.598 15.566 1.00 96.75 71 ASP A O 1
ATOM 537 N N . ARG A 1 72 ? -23.354 3.626 13.576 1.00 96.19 72 ARG A N 1
ATOM 538 C CA . ARG A 1 72 ? -24.817 3.518 13.732 1.00 96.19 72 ARG A CA 1
ATOM 539 C C . ARG A 1 72 ? -25.235 2.698 14.955 1.00 96.19 72 ARG A C 1
ATOM 541 O O . ARG A 1 72 ? -26.294 2.948 15.528 1.00 96.19 72 ARG A O 1
ATOM 548 N N . ALA A 1 73 ? -24.468 1.680 15.340 1.00 94.19 73 ALA A N 1
ATOM 549 C CA . ALA A 1 73 ? -24.752 0.891 16.536 1.00 94.19 73 ALA A CA 1
ATOM 550 C C . ALA A 1 73 ? -24.415 1.670 17.818 1.00 94.19 73 ALA A C 1
ATOM 552 O O . ALA A 1 73 ? -25.188 1.630 18.775 1.00 94.19 73 ALA A O 1
ATOM 553 N N . GLN A 1 74 ? -23.318 2.430 17.821 1.00 95.88 74 GLN A N 1
ATOM 554 C CA . GLN A 1 74 ? -22.936 3.305 18.929 1.00 95.88 74 GLN A CA 1
ATOM 555 C C . GLN A 1 74 ? -23.932 4.447 19.130 1.00 95.88 74 GLN A C 1
ATOM 557 O O . GLN A 1 74 ? -24.293 4.733 20.269 1.00 95.88 74 GLN A O 1
ATOM 562 N N . GLU A 1 75 ? -24.437 5.046 18.050 1.00 96.06 75 GLU A N 1
ATOM 563 C CA . GLU A 1 75 ? -25.509 6.046 18.115 1.00 96.06 75 GLU A CA 1
ATOM 564 C C . GLU A 1 75 ? -26.758 5.479 18.798 1.00 96.06 75 GLU A C 1
ATOM 566 O O . GLU A 1 75 ? -27.293 6.100 19.713 1.00 96.06 75 GLU A O 1
ATOM 571 N N . ARG A 1 76 ? -27.168 4.248 18.456 1.00 94.69 76 ARG A N 1
ATOM 572 C CA . ARG A 1 76 ? -28.300 3.579 19.125 1.00 94.69 76 ARG A CA 1
ATOM 573 C C . ARG A 1 76 ? -28.057 3.364 20.617 1.00 94.69 76 ARG A C 1
ATOM 575 O O . ARG A 1 76 ? -28.982 3.542 21.406 1.00 94.69 76 ARG A O 1
ATOM 582 N N . VAL A 1 77 ? -26.840 2.981 21.010 1.00 94.88 77 VAL A N 1
ATOM 583 C CA . VAL A 1 77 ? -26.463 2.858 22.429 1.00 94.88 77 VAL A CA 1
ATOM 584 C C . VAL A 1 77 ? -26.527 4.225 23.115 1.00 94.88 77 VAL A C 1
ATOM 586 O O . VAL A 1 77 ? -27.086 4.336 24.205 1.00 94.88 77 VAL A O 1
ATOM 589 N N . ALA A 1 78 ? -25.988 5.270 22.485 1.00 93.56 78 ALA A N 1
ATOM 590 C CA . ALA A 1 78 ? -25.992 6.626 23.023 1.00 93.56 78 ALA A CA 1
ATOM 591 C C . ALA A 1 78 ? -27.419 7.160 23.208 1.00 93.56 78 ALA A C 1
ATOM 593 O O . ALA A 1 78 ? -27.738 7.689 24.273 1.00 93.56 78 ALA A O 1
ATOM 594 N N . ASP A 1 79 ? -28.293 6.962 22.224 1.00 92.56 79 ASP A N 1
ATOM 595 C CA . ASP A 1 79 ? -29.697 7.357 22.307 1.00 92.56 79 ASP A CA 1
ATOM 596 C C . ASP A 1 79 ? -30.438 6.564 23.385 1.00 92.56 79 ASP A C 1
ATOM 598 O O . ASP A 1 79 ? -31.116 7.160 24.220 1.00 92.56 79 ASP A O 1
ATOM 602 N N . ALA A 1 80 ? -30.248 5.243 23.462 1.00 90.31 80 ALA A N 1
ATOM 603 C CA . ALA A 1 80 ? -30.844 4.425 24.520 1.00 90.31 80 ALA A CA 1
ATOM 604 C C . ALA A 1 80 ? -30.393 4.867 25.926 1.00 90.31 80 ALA A C 1
ATOM 606 O O . ALA A 1 80 ? -31.205 4.918 26.852 1.00 90.31 80 ALA A O 1
ATOM 607 N N . ARG A 1 81 ? -29.118 5.246 26.087 1.00 88.56 81 ARG A N 1
ATOM 608 C CA . ARG A 1 81 ? -28.595 5.808 27.341 1.00 88.56 81 ARG A CA 1
ATOM 609 C C . ARG A 1 81 ? -29.226 7.166 27.667 1.00 88.56 81 ARG A C 1
ATOM 611 O O . ARG A 1 81 ? -29.586 7.380 28.821 1.00 88.56 81 ARG A O 1
ATOM 618 N N . ARG A 1 82 ? -29.416 8.055 26.681 1.00 86.69 82 ARG A N 1
ATOM 619 C CA . ARG A 1 82 ? -30.132 9.337 26.866 1.00 86.69 82 ARG A CA 1
ATOM 620 C C . ARG A 1 82 ? -31.569 9.106 27.338 1.00 86.69 82 ARG A C 1
ATOM 622 O O . ARG A 1 82 ? -31.956 9.651 28.366 1.00 86.69 82 ARG A O 1
ATOM 629 N N . PHE A 1 83 ? -32.308 8.213 26.675 1.00 80.50 83 PHE A N 1
ATOM 630 C CA . PHE A 1 83 ? -33.663 7.834 27.092 1.00 80.50 83 PHE A CA 1
ATOM 631 C C . PHE A 1 83 ? -33.706 7.273 28.520 1.00 80.50 83 PHE A C 1
ATOM 633 O O . PHE A 1 83 ? -34.640 7.565 29.263 1.00 80.50 83 PHE A O 1
ATOM 640 N N . HIS A 1 84 ? -32.708 6.484 28.931 1.00 76.56 84 HIS A N 1
ATOM 641 C CA . HIS A 1 84 ? -32.631 5.969 30.299 1.00 76.56 84 HIS A CA 1
ATOM 642 C C . HIS A 1 84 ? -32.454 7.089 31.340 1.00 76.56 84 HIS A C 1
ATOM 644 O O . HIS A 1 84 ? -33.110 7.061 32.381 1.00 76.56 84 HIS A O 1
ATOM 650 N N . VAL A 1 85 ? -31.620 8.094 31.047 1.00 71.12 85 VAL A N 1
ATOM 651 C CA . VAL A 1 85 ? -31.444 9.282 31.903 1.00 71.12 85 VAL A CA 1
ATOM 652 C C . VAL A 1 85 ? -32.742 10.089 31.997 1.00 71.12 85 VAL A C 1
ATOM 654 O O . VAL A 1 85 ? -33.159 10.436 33.101 1.00 71.12 85 VAL A O 1
ATOM 657 N N . ASP A 1 86 ? -33.437 10.307 30.880 1.00 74.00 86 ASP A N 1
ATOM 658 C CA . ASP A 1 86 ? -34.726 11.012 30.874 1.00 74.00 86 ASP A CA 1
ATOM 659 C C . ASP A 1 86 ? -35.808 10.251 31.665 1.00 74.00 86 ASP A C 1
ATOM 661 O O . ASP A 1 86 ? -36.615 10.856 32.374 1.00 74.00 86 ASP A O 1
ATOM 665 N N . GLN A 1 87 ? -35.807 8.912 31.616 1.00 65.12 87 GLN A N 1
ATOM 666 C CA . GLN A 1 87 ? -36.722 8.080 32.408 1.00 65.12 87 GLN A CA 1
ATOM 667 C C . GLN A 1 87 ? -36.462 8.155 33.918 1.00 65.12 87 GLN A C 1
ATOM 669 O O . GLN A 1 87 ? -37.418 8.122 34.699 1.00 65.12 87 GLN A O 1
ATOM 674 N N . LEU A 1 88 ? -35.199 8.271 34.341 1.00 65.88 88 LEU A N 1
ATOM 675 C CA . LEU A 1 88 ? -34.838 8.467 35.750 1.00 65.88 88 LEU A CA 1
ATOM 676 C C . LEU A 1 88 ? -35.390 9.796 36.293 1.00 65.88 88 LEU A C 1
ATOM 678 O O . LEU A 1 88 ? -35.815 9.855 37.446 1.00 65.88 88 LEU A O 1
ATOM 682 N N . CYS A 1 89 ? -35.460 10.832 35.454 1.00 61.81 89 CYS A N 1
ATOM 683 C CA . CYS A 1 89 ? -36.051 12.127 35.804 1.00 61.81 89 CYS A CA 1
ATOM 684 C C . CYS A 1 89 ? -37.584 12.077 35.966 1.00 61.81 89 CYS A C 1
ATOM 686 O O . CYS A 1 89 ? -38.149 12.904 36.679 1.00 61.81 89 CYS A O 1
ATOM 688 N N . LEU A 1 90 ? -38.264 11.106 35.345 1.00 67.06 90 LEU A N 1
ATOM 689 C CA . LEU A 1 90 ? -39.731 10.980 35.321 1.00 67.06 90 LEU A CA 1
ATOM 690 C C . LEU A 1 90 ? -40.307 10.037 36.398 1.00 67.06 90 LEU A C 1
ATOM 692 O O . LEU A 1 90 ? -41.445 9.595 36.264 1.00 67.06 90 LEU A O 1
ATOM 696 N N . SER A 1 91 ? -39.537 9.712 37.447 1.00 61.62 91 SER A N 1
ATOM 697 C CA . SER A 1 91 ? -39.942 8.835 38.568 1.00 61.62 91 SER A CA 1
ATOM 698 C C . SER A 1 91 ? -40.572 7.494 38.147 1.00 61.62 91 SER A C 1
ATOM 700 O O . SER A 1 91 ? -41.458 6.953 38.813 1.00 61.62 91 SER A O 1
ATOM 702 N N . LEU A 1 92 ? -40.088 6.914 37.044 1.00 63.19 92 LEU A N 1
ATOM 703 C CA . LEU A 1 92 ? -40.520 5.596 36.585 1.00 63.19 92 LEU A CA 1
ATOM 704 C C . LEU A 1 92 ? -40.080 4.487 37.554 1.00 63.19 92 LEU A C 1
ATOM 706 O O . LEU A 1 92 ? -39.009 4.527 38.158 1.00 63.19 92 LEU A O 1
ATOM 710 N N . GLY A 1 93 ? -40.923 3.460 37.692 1.00 77.19 93 GLY A N 1
ATOM 711 C CA . GLY A 1 93 ? -40.685 2.357 38.620 1.00 77.19 93 GLY A CA 1
ATOM 712 C C . GLY A 1 93 ? -39.459 1.498 38.272 1.00 77.19 93 GLY A C 1
ATOM 713 O O . GLY A 1 93 ? -39.105 1.307 37.108 1.00 77.19 93 GLY A O 1
ATOM 714 N N . ALA A 1 94 ? -38.878 0.863 39.295 1.00 78.62 94 ALA A N 1
ATOM 715 C CA . ALA A 1 94 ? -37.734 -0.050 39.192 1.00 78.62 94 ALA A CA 1
ATOM 716 C C . ALA A 1 94 ? -37.779 -1.128 38.074 1.00 78.62 94 ALA A C 1
ATOM 718 O O . ALA A 1 94 ? -36.712 -1.461 37.550 1.00 78.62 94 ALA A O 1
ATOM 719 N N . PRO A 1 95 ? -38.926 -1.734 37.684 1.00 80.81 95 PRO A N 1
ATOM 720 C CA . PRO A 1 95 ? -38.939 -2.678 36.560 1.00 80.81 95 PRO A CA 1
ATOM 721 C C . PRO A 1 95 ? -38.640 -2.017 35.205 1.00 80.81 95 PRO A C 1
ATOM 723 O O . PRO A 1 95 ? -37.944 -2.623 34.394 1.00 80.81 95 PRO A O 1
ATOM 726 N N . ALA A 1 96 ? -39.090 -0.778 34.974 1.00 80.06 96 ALA A N 1
ATOM 727 C CA . ALA A 1 96 ? -38.837 -0.058 33.723 1.00 80.06 96 ALA A CA 1
ATOM 728 C C . ALA A 1 96 ? -37.343 0.260 33.556 1.00 80.06 96 ALA A C 1
ATOM 730 O O . ALA A 1 96 ? -36.768 0.023 32.496 1.00 80.06 96 ALA A O 1
ATOM 731 N N . LEU A 1 97 ? -36.686 0.679 34.643 1.00 80.25 97 LEU A N 1
ATOM 732 C CA . LEU A 1 97 ? -35.247 0.950 34.656 1.00 80.25 97 LEU A CA 1
ATOM 733 C C . LEU A 1 97 ? -34.409 -0.306 34.374 1.00 80.25 97 LEU A C 1
ATOM 735 O O . LEU A 1 97 ? -33.441 -0.237 33.623 1.00 80.25 97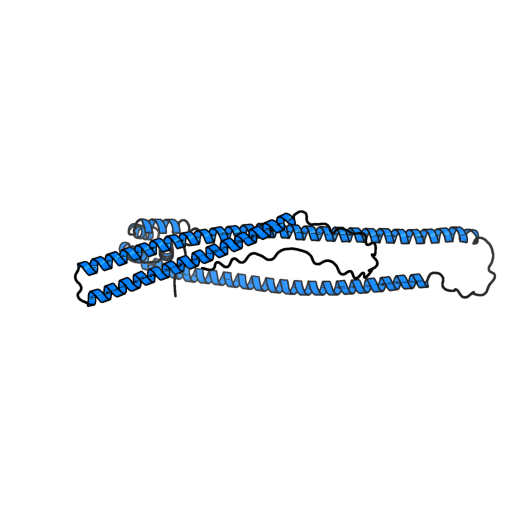 LEU A O 1
ATOM 739 N N . ARG A 1 98 ? -34.798 -1.470 34.916 1.00 84.00 98 ARG A N 1
ATOM 740 C CA . ARG A 1 98 ? -34.115 -2.749 34.639 1.00 84.00 98 ARG A CA 1
ATOM 741 C C . ARG A 1 98 ? -34.292 -3.211 33.192 1.00 84.00 98 ARG A C 1
ATOM 743 O O . ARG A 1 98 ? -33.337 -3.692 32.581 1.00 84.00 98 ARG A O 1
ATOM 750 N N . ALA A 1 99 ? -35.490 -3.047 32.631 1.00 85.25 99 ALA A N 1
ATOM 751 C CA . ALA A 1 99 ? -35.742 -3.341 31.222 1.00 85.25 99 ALA A CA 1
ATOM 752 C C . ALA A 1 99 ? -34.908 -2.429 30.301 1.00 85.25 99 ALA A C 1
ATOM 754 O O . ALA A 1 99 ? -34.273 -2.914 29.370 1.00 85.25 99 ALA A O 1
ATOM 755 N N . ALA A 1 100 ? -34.823 -1.132 30.610 1.00 84.88 100 ALA A N 1
ATOM 756 C CA . ALA A 1 100 ? -33.979 -0.198 29.869 1.00 84.88 100 ALA A CA 1
ATOM 757 C C . ALA A 1 100 ? -32.483 -0.556 29.968 1.00 84.88 100 ALA A C 1
ATOM 759 O O . ALA A 1 100 ? -31.804 -0.618 28.946 1.00 84.88 100 ALA A O 1
ATOM 760 N N . ALA A 1 101 ? -31.979 -0.868 31.167 1.00 86.19 101 ALA A N 1
ATOM 761 C CA . ALA A 1 101 ? -30.577 -1.244 31.374 1.00 86.19 101 ALA A CA 1
ATOM 762 C C . ALA A 1 101 ? -30.191 -2.537 30.633 1.00 86.19 101 ALA A C 1
ATOM 764 O O . ALA A 1 101 ? -29.148 -2.595 29.985 1.00 86.19 101 ALA A O 1
ATOM 765 N N . SER A 1 102 ? -31.048 -3.562 30.673 1.00 89.62 102 SER A N 1
ATOM 766 C CA . SER A 1 102 ? -30.825 -4.799 29.906 1.00 89.62 102 SER A CA 1
ATOM 767 C C . SER A 1 102 ? -30.907 -4.578 28.390 1.00 89.62 102 SER A C 1
ATOM 769 O O . SER A 1 102 ? -30.145 -5.194 27.647 1.00 89.62 102 SER A O 1
ATOM 771 N N . GLY A 1 103 ? -31.756 -3.655 27.926 1.00 91.25 103 GLY A N 1
ATOM 772 C CA . GLY A 1 103 ? -31.787 -3.222 26.528 1.00 91.25 103 GLY A CA 1
ATOM 773 C C . GLY A 1 103 ? -30.490 -2.540 26.081 1.00 91.25 103 GLY A C 1
ATOM 774 O O . GLY A 1 103 ? -29.985 -2.840 25.000 1.00 91.25 103 GLY A O 1
ATOM 775 N N . VAL A 1 104 ? -29.911 -1.677 26.924 1.00 92.25 104 VAL A N 1
ATOM 776 C CA . VAL A 1 104 ? -28.600 -1.054 26.668 1.00 92.25 104 VAL A CA 1
ATOM 777 C C . VAL A 1 104 ? -27.496 -2.112 26.609 1.00 92.25 104 VAL A C 1
ATOM 779 O O . VAL A 1 104 ? -26.739 -2.121 25.644 1.00 92.25 104 VAL A O 1
ATOM 782 N N . ALA A 1 105 ? -27.456 -3.051 27.559 1.00 93.38 105 ALA A N 1
ATOM 783 C CA . ALA A 1 105 ? -26.476 -4.142 27.555 1.00 93.38 105 ALA A CA 1
ATOM 784 C C . ALA A 1 105 ? -26.581 -5.025 26.292 1.00 93.38 105 ALA A C 1
ATOM 786 O O . ALA A 1 105 ? -25.573 -5.423 25.710 1.00 93.38 105 ALA A O 1
ATOM 787 N N . TRP A 1 106 ? -27.800 -5.296 25.814 1.00 95.94 106 TRP A N 1
ATOM 788 C CA . TRP A 1 106 ? -28.002 -6.006 24.548 1.00 95.94 106 TRP A CA 1
ATOM 789 C C . TRP A 1 106 ? -27.476 -5.213 23.339 1.00 95.94 106 TRP A C 1
ATOM 791 O O . TRP A 1 106 ? -26.854 -5.794 22.450 1.00 95.94 106 TRP A O 1
ATOM 801 N N . LEU A 1 107 ? -27.684 -3.891 23.300 1.00 95.50 107 LEU A N 1
ATOM 802 C CA . LEU A 1 107 ? -27.146 -3.034 22.236 1.00 95.50 107 LEU A CA 1
ATOM 803 C C . LEU A 1 107 ? -25.612 -2.949 22.277 1.00 95.50 107 LEU A C 1
ATOM 805 O O . LEU A 1 107 ? -24.982 -2.933 21.223 1.00 95.50 107 LEU A O 1
ATOM 809 N N . GLU A 1 108 ? -25.005 -2.936 23.462 1.00 94.31 108 GLU A N 1
ATOM 810 C CA . GLU A 1 108 ? -23.546 -2.991 23.625 1.00 94.31 108 GLU A CA 1
ATOM 811 C C . GLU A 1 108 ? -22.971 -4.295 23.056 1.00 94.31 108 GLU A C 1
ATOM 813 O O . GLU A 1 108 ? -22.033 -4.253 22.259 1.00 94.31 108 GLU A O 1
ATOM 818 N N . SER A 1 109 ? -23.624 -5.432 23.318 1.00 96.19 109 SER A N 1
ATOM 819 C CA . SER A 1 109 ? -23.277 -6.712 22.684 1.00 96.19 109 SER A CA 1
ATOM 820 C C . SER A 1 109 ? -23.417 -6.672 21.149 1.00 96.19 109 SER A C 1
ATOM 822 O O . SER A 1 109 ? -22.611 -7.261 20.426 1.00 96.19 109 SER A O 1
ATOM 824 N N . GLN A 1 110 ? -24.389 -5.927 20.605 1.00 94.62 110 GLN A N 1
ATOM 825 C CA . GLN A 1 110 ? -24.496 -5.717 19.151 1.00 94.62 110 GLN A CA 1
ATOM 826 C C . GLN A 1 110 ? -23.342 -4.878 18.580 1.00 94.62 110 GLN A C 1
ATOM 828 O O . GLN A 1 110 ? -22.941 -5.111 17.436 1.00 94.62 110 GLN A O 1
ATOM 833 N N . VAL A 1 111 ? -22.803 -3.919 19.345 1.00 97.06 111 VAL A N 1
ATOM 834 C CA . VAL A 1 111 ? -21.614 -3.139 18.955 1.00 97.06 111 VAL A CA 1
ATOM 835 C C . VAL A 1 111 ? -20.383 -4.039 18.914 1.00 97.06 111 VAL A C 1
ATOM 837 O O . VAL A 1 111 ? -19.626 -3.980 17.948 1.00 97.06 111 VAL A O 1
ATOM 840 N N . GLU A 1 112 ? -20.198 -4.903 19.910 1.00 95.81 112 GLU A N 1
ATOM 841 C CA . GLU A 1 112 ? -19.113 -5.894 19.931 1.00 95.81 112 GLU A CA 1
ATOM 842 C C . GLU A 1 112 ? -19.201 -6.839 18.729 1.00 95.81 112 GLU A C 1
ATOM 844 O O . GLU A 1 112 ? -18.242 -6.955 17.968 1.00 95.81 112 GLU A O 1
ATOM 849 N N . GLY A 1 113 ? -20.386 -7.387 18.444 1.00 95.44 113 GLY A N 1
ATOM 850 C CA . GLY A 1 113 ? -20.597 -8.202 17.246 1.00 95.44 113 GLY A CA 1
ATOM 851 C C . GLY A 1 113 ? -20.394 -7.437 15.927 1.00 95.44 113 GLY A C 1
ATOM 852 O O . GLY A 1 113 ? -20.084 -8.041 14.900 1.00 95.44 113 GLY A O 1
ATOM 853 N N . ALA A 1 114 ? -20.563 -6.110 15.906 1.00 94.88 114 ALA A N 1
ATOM 854 C CA . ALA A 1 114 ? -20.228 -5.281 14.746 1.00 94.88 114 ALA A CA 1
ATOM 855 C C . ALA A 1 114 ? -18.713 -5.048 14.607 1.00 94.88 114 ALA A C 1
ATOM 857 O O . ALA A 1 114 ? -18.213 -5.060 13.482 1.00 94.88 114 ALA A O 1
ATOM 858 N N . ARG A 1 115 ? -17.988 -4.905 15.724 1.00 96.31 115 ARG A N 1
ATOM 859 C CA . ARG A 1 115 ? -16.516 -4.825 15.756 1.00 96.31 115 ARG A CA 1
ATOM 860 C C . ARG A 1 115 ? -15.870 -6.108 15.248 1.00 96.31 115 ARG A C 1
ATOM 862 O O . ARG A 1 115 ? -15.004 -6.043 14.389 1.00 96.31 115 ARG A O 1
ATOM 869 N N . GLU A 1 116 ? -16.366 -7.273 15.656 1.00 96.38 116 GLU A N 1
ATOM 870 C CA . GLU A 1 116 ? -15.870 -8.557 15.136 1.00 96.38 116 GLU A CA 1
ATOM 871 C C . GLU A 1 116 ? -16.009 -8.664 13.604 1.00 96.38 116 GLU A C 1
ATOM 873 O O . GLU A 1 116 ? -15.123 -9.180 12.916 1.00 96.38 116 GLU A O 1
ATOM 878 N N . ARG A 1 117 ? -17.107 -8.138 13.039 1.00 94.38 117 ARG A N 1
ATOM 879 C CA . ARG A 1 117 ? -17.304 -8.080 11.580 1.00 94.38 117 ARG A CA 1
ATOM 880 C C . ARG A 1 117 ? -16.337 -7.109 10.902 1.00 94.38 117 ARG A C 1
ATOM 882 O O . ARG A 1 117 ? -15.851 -7.421 9.816 1.00 94.38 117 ARG A O 1
ATOM 889 N N . GLU A 1 118 ? -16.058 -5.960 11.517 1.00 97.31 118 GLU A N 1
ATOM 890 C CA . GLU A 1 118 ? -15.051 -5.009 11.027 1.00 97.31 118 GLU A CA 1
ATOM 891 C C . GLU A 1 118 ? -13.656 -5.626 11.035 1.00 97.31 118 GLU A C 1
ATOM 893 O O . GLU A 1 118 ? -12.980 -5.574 10.009 1.00 97.31 118 GLU A O 1
ATOM 898 N N . GLU A 1 119 ? -13.260 -6.300 12.113 1.00 97.00 119 GLU A N 1
ATOM 899 C CA . GLU A 1 119 ? -11.984 -7.009 12.168 1.00 97.00 119 GLU A CA 1
ATOM 900 C C . GLU A 1 119 ? -11.877 -8.074 11.070 1.00 97.00 119 GLU A C 1
ATOM 902 O O . GLU A 1 119 ? -10.837 -8.203 10.417 1.00 97.00 119 GLU A O 1
ATOM 907 N N . GLY A 1 120 ? -12.958 -8.824 10.827 1.00 97.25 120 GLY A N 1
ATOM 908 C CA . GLY A 1 120 ? -13.042 -9.775 9.720 1.00 97.25 120 GLY A CA 1
ATOM 909 C C . GLY A 1 120 ? -12.838 -9.104 8.358 1.00 97.25 120 GLY A C 1
ATOM 910 O O . GLY A 1 120 ? -12.012 -9.557 7.561 1.00 97.25 120 GLY A O 1
ATOM 911 N N . ALA A 1 121 ? -13.526 -7.987 8.109 1.00 96.38 121 ALA A N 1
ATOM 912 C CA . ALA A 1 121 ? -13.377 -7.206 6.881 1.00 96.38 121 ALA A CA 1
ATOM 913 C C . ALA A 1 121 ? -11.961 -6.617 6.738 1.00 96.38 121 ALA A C 1
ATOM 915 O O . ALA A 1 121 ? -11.383 -6.634 5.651 1.00 96.38 121 ALA A O 1
ATOM 916 N N . ARG A 1 122 ? -11.350 -6.162 7.837 1.00 97.81 122 ARG A N 1
ATOM 917 C CA . ARG A 1 122 ? -9.978 -5.643 7.870 1.00 97.81 122 ARG A CA 1
ATOM 918 C C . ARG A 1 122 ? -8.959 -6.705 7.467 1.00 97.81 122 ARG A C 1
ATOM 920 O O . ARG A 1 122 ? -8.045 -6.415 6.692 1.00 97.81 122 ARG A O 1
ATOM 927 N N . ARG A 1 123 ? -9.122 -7.938 7.960 1.00 97.94 123 ARG A N 1
ATOM 928 C CA . ARG A 1 123 ? -8.272 -9.081 7.582 1.00 97.94 123 ARG A CA 1
ATOM 929 C C . ARG A 1 123 ? -8.396 -9.390 6.086 1.00 97.94 123 ARG A C 1
ATOM 931 O O . ARG A 1 123 ? -7.370 -9.545 5.429 1.00 97.94 123 ARG A O 1
ATOM 938 N N . GLN A 1 124 ? -9.611 -9.370 5.531 1.00 96.19 124 GLN A N 1
ATOM 939 C CA . GLN A 1 124 ? -9.836 -9.562 4.088 1.00 96.19 124 GLN A CA 1
ATOM 940 C C 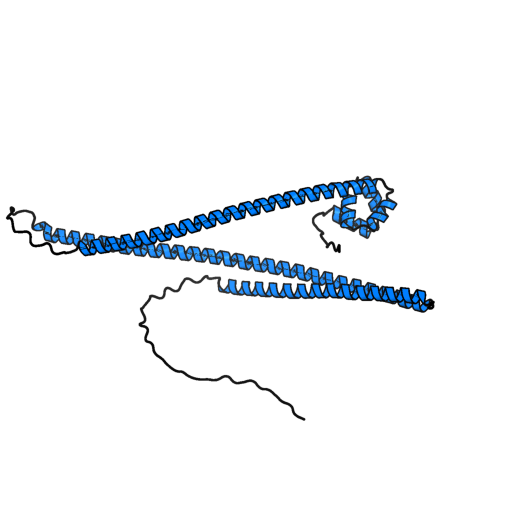. GLN A 1 124 ? -9.183 -8.465 3.235 1.00 96.19 124 GLN A C 1
ATOM 942 O O . GLN A 1 124 ? -8.555 -8.759 2.218 1.00 96.19 124 GLN A O 1
ATOM 947 N N . VAL A 1 125 ? -9.274 -7.198 3.655 1.00 98.06 125 VAL A N 1
ATOM 948 C CA . VAL A 1 125 ? -8.588 -6.088 2.971 1.00 98.06 125 VAL A CA 1
ATOM 949 C C . VAL A 1 125 ? -7.073 -6.305 2.970 1.00 98.06 125 VAL A C 1
ATOM 951 O O . VAL A 1 125 ? -6.423 -6.113 1.941 1.00 98.06 125 VAL A O 1
ATOM 954 N N . ALA A 1 126 ? -6.495 -6.721 4.100 1.00 97.44 126 ALA A N 1
ATOM 955 C CA . ALA A 1 126 ? -5.063 -7.002 4.194 1.00 97.44 126 ALA A CA 1
ATOM 956 C C . ALA A 1 126 ? -4.638 -8.148 3.256 1.00 97.44 126 ALA A C 1
ATOM 958 O O . ALA A 1 126 ? -3.638 -8.020 2.543 1.00 97.44 126 ALA A O 1
ATOM 959 N N . GLU A 1 127 ? -5.427 -9.224 3.203 1.00 97.81 127 GLU A N 1
ATOM 960 C CA . GLU A 1 127 ? -5.216 -10.361 2.306 1.00 97.81 127 GLU A CA 1
ATOM 961 C C . GLU A 1 127 ? -5.246 -9.925 0.833 1.00 97.81 127 GLU A C 1
ATOM 963 O O . GLU A 1 127 ? -4.229 -10.044 0.142 1.00 97.81 127 GLU A O 1
ATOM 968 N N . HIS A 1 128 ? -6.330 -9.297 0.369 1.00 97.75 128 HIS A N 1
ATOM 969 C CA . HIS A 1 128 ? -6.451 -8.841 -1.022 1.00 97.75 128 HIS A CA 1
ATOM 970 C C . HIS A 1 128 ? -5.405 -7.791 -1.410 1.00 97.75 128 HIS A C 1
ATOM 972 O O . HIS A 1 128 ? -4.949 -7.736 -2.559 1.00 97.75 128 HIS A O 1
ATOM 978 N N . ARG A 1 129 ? -4.962 -6.963 -0.458 1.00 98.31 129 ARG A N 1
ATOM 979 C CA . ARG A 1 129 ? -3.863 -6.021 -0.686 1.00 98.31 129 ARG A CA 1
ATOM 980 C C . ARG A 1 129 ? -2.554 -6.760 -0.951 1.00 98.31 129 ARG A C 1
ATOM 982 O O . ARG A 1 129 ? -1.831 -6.384 -1.877 1.00 98.31 129 ARG A O 1
ATOM 989 N N . SER A 1 130 ? -2.261 -7.814 -0.189 1.00 97.38 130 SER A N 1
ATOM 990 C CA . SER A 1 130 ? -1.077 -8.652 -0.412 1.00 97.38 130 SER A CA 1
ATOM 991 C C . SER A 1 130 ? -1.128 -9.370 -1.770 1.00 97.38 130 SER A C 1
ATOM 993 O O . SER A 1 130 ? -0.137 -9.370 -2.508 1.00 97.38 130 SER A O 1
ATOM 995 N N . GLU A 1 131 ? -2.302 -9.866 -2.172 1.00 96.56 131 GLU A N 1
ATOM 996 C CA . GLU A 1 131 ? -2.522 -10.503 -3.475 1.00 96.56 131 GLU A CA 1
ATOM 997 C 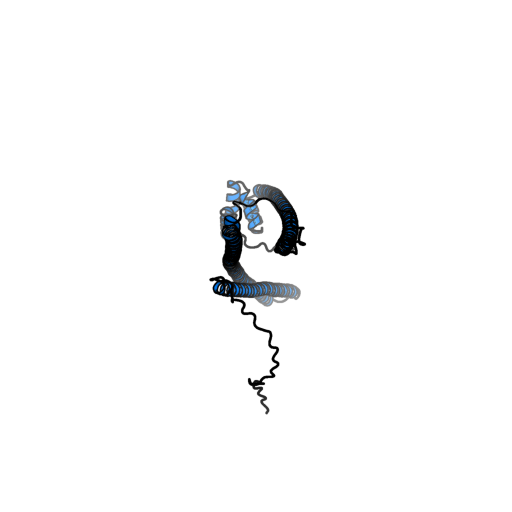C . GLU A 1 131 ? -2.292 -9.532 -4.638 1.00 96.56 131 GLU A C 1
ATOM 999 O O . GLU A 1 131 ? -1.610 -9.869 -5.612 1.00 96.56 131 GLU A O 1
ATOM 1004 N N . LEU A 1 132 ? -2.800 -8.298 -4.531 1.00 98.06 132 LEU A N 1
ATOM 1005 C CA . LEU A 1 132 ? -2.585 -7.256 -5.535 1.00 98.06 132 LEU A CA 1
ATOM 1006 C C . LEU A 1 132 ? -1.099 -6.901 -5.674 1.00 98.06 132 LEU A C 1
ATOM 1008 O O . LEU A 1 132 ? -0.607 -6.713 -6.791 1.00 98.06 132 LEU A O 1
ATOM 1012 N N . LEU A 1 133 ? -0.365 -6.813 -4.561 1.00 98.12 133 LEU A N 1
ATOM 1013 C CA . LEU A 1 133 ? 1.078 -6.565 -4.589 1.00 98.12 133 LEU A CA 1
ATOM 1014 C C . LEU A 1 133 ? 1.822 -7.704 -5.298 1.00 98.12 133 LEU A C 1
ATOM 1016 O O . LEU A 1 133 ? 2.638 -7.436 -6.185 1.00 98.12 133 LEU A O 1
ATOM 1020 N N . ALA A 1 134 ? 1.492 -8.960 -4.989 1.00 95.75 134 ALA A N 1
ATOM 1021 C CA . ALA A 1 134 ? 2.069 -10.123 -5.660 1.00 95.75 134 ALA A CA 1
ATOM 1022 C C . ALA A 1 134 ? 1.739 -10.145 -7.166 1.00 95.75 134 ALA A C 1
ATOM 1024 O O . ALA A 1 134 ? 2.615 -10.403 -7.998 1.00 95.75 134 ALA A O 1
ATOM 1025 N N . ALA A 1 135 ? 0.500 -9.820 -7.550 1.00 94.12 135 ALA A N 1
ATOM 1026 C CA . ALA A 1 135 ? 0.095 -9.719 -8.952 1.00 94.12 135 ALA A CA 1
ATOM 1027 C C . ALA A 1 135 ? 0.888 -8.633 -9.703 1.00 94.12 135 ALA A C 1
ATOM 1029 O O . ALA A 1 135 ? 1.421 -8.890 -10.786 1.00 94.12 135 ALA A O 1
ATOM 1030 N N . ARG A 1 136 ? 1.063 -7.450 -9.096 1.00 97.88 136 ARG A N 1
ATOM 1031 C CA . ARG A 1 136 ? 1.876 -6.354 -9.655 1.00 97.88 136 ARG A CA 1
ATOM 1032 C C . ARG A 1 136 ? 3.331 -6.760 -9.862 1.00 97.88 136 ARG A C 1
ATOM 1034 O O . ARG A 1 136 ? 3.909 -6.438 -10.899 1.00 97.88 136 ARG A O 1
ATOM 1041 N N . GLN A 1 137 ? 3.930 -7.476 -8.910 1.00 96.44 137 GLN A N 1
ATOM 1042 C CA . GLN A 1 137 ? 5.305 -7.969 -9.044 1.00 96.44 137 GLN A CA 1
ATOM 1043 C C . GLN A 1 137 ? 5.452 -8.920 -10.242 1.00 96.44 137 GLN A C 1
ATOM 1045 O O . GLN A 1 137 ? 6.384 -8.772 -11.035 1.00 96.44 137 GLN A O 1
ATOM 1050 N N . ARG A 1 138 ? 4.495 -9.839 -10.440 1.00 93.50 138 ARG A N 1
ATOM 1051 C CA . ARG A 1 138 ? 4.486 -10.768 -11.587 1.00 93.50 138 ARG A CA 1
ATOM 1052 C C . ARG A 1 138 ? 4.374 -10.034 -12.927 1.00 93.50 138 ARG A C 1
ATOM 1054 O O . ARG A 1 138 ? 5.068 -10.397 -13.876 1.00 93.50 138 ARG A O 1
ATOM 1061 N N . VAL A 1 139 ? 3.538 -8.995 -13.011 1.00 95.94 139 VAL A N 1
ATOM 1062 C CA . VAL A 1 139 ? 3.415 -8.163 -14.223 1.00 95.94 139 VAL A CA 1
ATOM 1063 C C . VAL A 1 139 ? 4.714 -7.406 -14.496 1.00 95.94 139 VAL A C 1
ATOM 1065 O O . VAL A 1 139 ? 5.235 -7.491 -15.607 1.00 95.94 139 VAL A O 1
ATOM 1068 N N . ARG A 1 140 ? 5.295 -6.749 -13.483 1.00 97.50 140 ARG A N 1
ATOM 1069 C CA . ARG A 1 140 ? 6.565 -6.013 -13.617 1.00 97.50 140 ARG A CA 1
ATOM 1070 C C . ARG A 1 140 ? 7.704 -6.901 -14.124 1.00 97.50 140 ARG A C 1
ATOM 1072 O O . ARG A 1 140 ? 8.451 -6.480 -15.005 1.00 97.50 140 ARG A O 1
ATOM 1079 N N . ALA A 1 141 ? 7.806 -8.135 -13.626 1.00 93.12 141 ALA A N 1
ATOM 1080 C CA . ALA A 1 141 ? 8.809 -9.092 -14.091 1.00 93.12 141 ALA A CA 1
ATOM 1081 C C . ALA A 1 141 ? 8.657 -9.410 -15.593 1.00 93.12 141 ALA A C 1
ATOM 1083 O O . ALA A 1 141 ? 9.642 -9.422 -16.334 1.00 93.12 141 ALA A O 1
ATOM 1084 N N . LEU A 1 142 ? 7.424 -9.611 -16.072 1.00 93.44 142 LEU A N 1
ATOM 1085 C CA . LEU A 1 142 ? 7.154 -9.862 -17.493 1.00 93.44 142 LEU A CA 1
ATOM 1086 C C . LEU A 1 142 ? 7.406 -8.626 -18.369 1.00 93.44 142 LEU A C 1
ATOM 1088 O O . LEU A 1 142 ? 7.945 -8.763 -19.466 1.00 93.44 142 LEU A O 1
ATOM 1092 N N . GLU A 1 143 ? 7.078 -7.428 -17.886 1.00 93.00 143 GLU A N 1
ATOM 1093 C CA . GLU A 1 143 ? 7.371 -6.171 -18.588 1.00 93.00 143 GLU A CA 1
ATOM 1094 C C . GLU A 1 143 ? 8.877 -5.919 -18.705 1.00 93.00 143 GLU A C 1
ATOM 1096 O O . GLU A 1 143 ? 9.357 -5.454 -19.739 1.00 93.00 143 GLU A O 1
ATOM 1101 N N . GLN A 1 144 ? 9.654 -6.271 -17.679 1.00 95.94 144 GLN A N 1
ATOM 1102 C CA . GLN A 1 144 ? 11.110 -6.192 -17.744 1.00 95.94 144 GLN A CA 1
ATOM 1103 C C . GLN A 1 144 ? 11.674 -7.138 -18.813 1.00 95.94 144 GLN A C 1
ATOM 1105 O O . GLN A 1 144 ? 12.531 -6.730 -19.601 1.00 95.94 144 GLN A O 1
ATOM 1110 N N . LEU A 1 145 ? 11.156 -8.368 -18.905 1.00 95.19 145 LEU A N 1
ATOM 1111 C CA . LEU A 1 145 ? 11.536 -9.311 -19.963 1.00 95.19 145 LEU A CA 1
ATOM 1112 C C . LEU A 1 145 ? 11.152 -8.805 -21.360 1.00 95.19 145 LEU A C 1
ATOM 1114 O O . LEU A 1 145 ? 11.935 -8.961 -22.299 1.00 95.19 145 LEU A O 1
ATOM 1118 N N . GLU A 1 146 ? 9.991 -8.166 -21.505 1.00 92.81 146 GLU A N 1
ATOM 1119 C CA . GLU A 1 146 ? 9.566 -7.546 -22.763 1.00 92.81 146 GLU A CA 1
ATOM 1120 C C . GLU A 1 146 ? 10.512 -6.409 -23.177 1.00 92.81 146 GLU A C 1
ATOM 1122 O O . GLU A 1 146 ? 10.966 -6.371 -24.324 1.00 92.81 146 GLU A O 1
ATOM 1127 N N . ARG A 1 147 ? 10.896 -5.530 -22.240 1.00 95.06 147 ARG A N 1
ATOM 1128 C CA . ARG A 1 147 ? 11.874 -4.453 -22.488 1.00 95.06 147 ARG A CA 1
ATOM 1129 C C . ARG A 1 147 ? 13.229 -5.007 -22.924 1.00 95.06 147 ARG A C 1
ATOM 1131 O O . ARG A 1 147 ? 13.818 -4.506 -23.882 1.00 95.06 147 ARG A O 1
ATOM 1138 N N . VAL A 1 148 ? 13.722 -6.053 -22.256 1.00 95.62 148 VAL A N 1
ATOM 1139 C CA . VAL A 1 148 ? 14.986 -6.713 -22.624 1.00 95.62 148 VAL A CA 1
ATOM 1140 C C . VAL A 1 148 ? 14.886 -7.349 -24.011 1.00 95.62 148 VAL A C 1
ATOM 1142 O O . VAL A 1 148 ? 15.802 -7.198 -24.819 1.00 95.62 148 VAL A O 1
ATOM 1145 N N . HIS A 1 149 ? 13.772 -8.014 -24.325 1.00 93.38 149 HIS A N 1
ATOM 1146 C CA . HIS A 1 149 ? 13.540 -8.573 -25.654 1.00 93.38 149 HIS A CA 1
ATOM 1147 C C . HIS A 1 149 ? 13.532 -7.485 -26.734 1.00 93.38 149 HIS A C 1
ATOM 1149 O O . HIS A 1 149 ? 14.215 -7.636 -27.744 1.00 93.38 149 HIS A O 1
ATOM 1155 N N . ALA A 1 150 ? 12.842 -6.367 -26.500 1.00 89.06 150 ALA A N 1
ATOM 1156 C CA . ALA A 1 150 ? 12.803 -5.245 -27.433 1.00 89.06 150 ALA A CA 1
ATOM 1157 C C . ALA A 1 150 ? 14.202 -4.662 -27.697 1.00 89.06 150 ALA A C 1
ATOM 1159 O O . ALA A 1 150 ? 14.537 -4.384 -28.848 1.00 89.06 150 ALA A O 1
ATOM 1160 N N . ARG A 1 151 ? 15.045 -4.536 -26.661 1.00 93.69 151 ARG A N 1
ATOM 1161 C CA . ARG A 1 151 ? 16.448 -4.108 -26.811 1.00 93.69 151 ARG A CA 1
ATOM 1162 C C . ARG A 1 151 ? 17.261 -5.091 -27.654 1.00 93.69 151 ARG A C 1
ATOM 1164 O O . ARG A 1 151 ? 17.977 -4.664 -28.552 1.00 93.69 151 ARG A O 1
ATOM 1171 N N . ARG A 1 152 ? 17.123 -6.399 -27.403 1.00 92.69 152 ARG A N 1
ATOM 1172 C CA . ARG A 1 152 ? 17.824 -7.441 -28.177 1.00 92.69 152 ARG A CA 1
ATOM 1173 C C . ARG A 1 152 ? 17.405 -7.446 -29.644 1.00 92.69 152 ARG A C 1
ATOM 1175 O O . ARG A 1 152 ? 18.265 -7.498 -30.511 1.00 92.69 152 ARG A O 1
ATOM 1182 N N . VAL A 1 153 ? 16.105 -7.334 -29.916 1.00 90.69 153 VAL A N 1
ATOM 1183 C CA . VAL A 1 153 ? 15.571 -7.257 -31.283 1.00 90.69 153 VAL A CA 1
ATOM 1184 C C . VAL A 1 153 ? 16.139 -6.052 -32.027 1.00 90.69 153 VAL A C 1
ATOM 1186 O O . VAL A 1 153 ? 16.574 -6.214 -33.162 1.00 90.69 153 VAL A O 1
ATOM 1189 N N . ARG A 1 154 ? 16.166 -4.868 -31.397 1.00 87.62 154 ARG A N 1
ATOM 1190 C CA . ARG A 1 154 ? 16.747 -3.658 -32.002 1.00 87.62 154 ARG A CA 1
ATOM 1191 C C . ARG A 1 154 ? 18.227 -3.855 -32.321 1.00 87.62 154 ARG A C 1
ATOM 1193 O O . ARG A 1 154 ? 18.615 -3.704 -33.467 1.00 87.62 154 ARG A O 1
ATOM 1200 N N . ALA A 1 155 ? 19.014 -4.339 -31.360 1.00 92.94 155 ALA A N 1
ATOM 1201 C CA . ALA A 1 155 ? 20.434 -4.605 -31.581 1.00 92.94 155 ALA A CA 1
ATOM 1202 C C . ALA A 1 155 ? 20.691 -5.636 -32.701 1.00 92.94 155 ALA A C 1
ATOM 1204 O O . ALA A 1 155 ? 21.669 -5.528 -33.437 1.00 92.94 155 ALA A O 1
ATOM 1205 N N . GLU A 1 156 ? 19.836 -6.653 -32.850 1.00 91.38 156 GLU A N 1
ATOM 1206 C CA . GLU A 1 156 ? 19.921 -7.595 -33.972 1.00 91.38 156 GLU A CA 1
ATOM 1207 C C . GLU A 1 156 ? 19.545 -6.959 -35.314 1.00 91.38 156 GLU A C 1
ATOM 1209 O O . GLU A 1 156 ? 20.153 -7.304 -36.327 1.00 91.38 156 GLU A O 1
ATOM 1214 N N . GLN A 1 157 ? 18.560 -6.057 -35.336 1.00 90.38 157 GLN A N 1
ATOM 1215 C CA . GLN A 1 157 ? 18.194 -5.292 -36.530 1.00 90.38 157 GLN A CA 1
ATOM 1216 C C . GLN A 1 157 ? 19.345 -4.383 -36.960 1.00 90.38 157 GLN A C 1
ATOM 1218 O O . GLN A 1 157 ? 19.789 -4.505 -38.098 1.00 90.38 157 GLN A O 1
ATOM 1223 N N . ASP A 1 158 ? 19.914 -3.612 -36.034 1.00 91.75 158 ASP A N 1
ATOM 1224 C CA . ASP A 1 158 ? 21.044 -2.714 -36.301 1.00 91.75 158 ASP A CA 1
ATOM 1225 C C . ASP A 1 158 ? 22.248 -3.489 -36.870 1.00 91.75 158 ASP A C 1
ATOM 1227 O O . ASP A 1 158 ? 22.834 -3.102 -37.879 1.00 91.75 158 ASP A O 1
ATOM 1231 N N . ARG A 1 159 ? 22.573 -4.657 -36.291 1.00 92.75 159 ARG A N 1
ATOM 1232 C CA . ARG A 1 159 ? 23.641 -5.540 -36.803 1.00 92.75 159 ARG A CA 1
ATOM 1233 C C . ARG A 1 159 ? 23.348 -6.084 -38.201 1.00 92.75 159 ARG A C 1
ATOM 1235 O O . ARG A 1 159 ? 24.274 -6.274 -38.986 1.00 92.75 159 ARG A O 1
ATOM 1242 N N . ARG A 1 160 ? 22.087 -6.411 -38.509 1.00 89.12 160 ARG A N 1
ATOM 1243 C CA . ARG A 1 160 ? 21.690 -6.882 -39.849 1.00 89.12 160 ARG A CA 1
ATOM 1244 C C . ARG A 1 160 ? 21.794 -5.756 -40.869 1.00 89.12 160 ARG A C 1
ATOM 1246 O O . ARG A 1 160 ? 22.299 -5.996 -41.958 1.00 89.12 160 ARG A O 1
ATOM 1253 N N . GLU A 1 161 ? 21.362 -4.553 -40.508 1.00 90.44 161 GLU A N 1
ATOM 1254 C CA . GLU A 1 161 ? 21.480 -3.365 -41.354 1.00 90.44 161 GLU A CA 1
ATOM 1255 C C . GLU A 1 161 ? 22.949 -3.029 -41.634 1.00 90.44 161 GLU A C 1
ATOM 1257 O O . GLU A 1 161 ? 23.317 -2.859 -42.793 1.00 90.44 161 GLU A O 1
ATOM 1262 N N . GLN A 1 162 ? 23.810 -3.052 -40.611 1.00 90.75 162 GLN A N 1
ATOM 1263 C CA . GLN A 1 162 ? 25.258 -2.870 -40.772 1.00 90.75 162 GLN A CA 1
ATOM 1264 C C . GLN A 1 162 ? 25.870 -3.902 -41.725 1.00 90.75 162 GLN A C 1
ATOM 1266 O O . GLN A 1 162 ? 26.569 -3.520 -42.656 1.00 90.75 162 GLN A O 1
ATOM 1271 N N . ARG A 1 1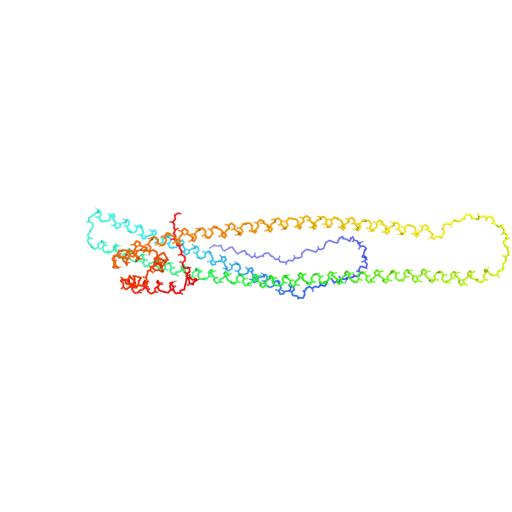63 ? 25.533 -5.193 -41.584 1.00 90.56 163 ARG A N 1
ATOM 1272 C CA . ARG A 1 163 ? 26.016 -6.235 -42.512 1.00 90.56 163 ARG A CA 1
ATOM 1273 C C . ARG A 1 163 ? 25.600 -5.981 -43.959 1.00 90.56 163 ARG A C 1
ATOM 1275 O O . ARG A 1 163 ? 26.411 -6.162 -44.858 1.00 90.56 163 ARG A O 1
ATOM 1282 N N . VAL A 1 164 ? 24.359 -5.549 -44.190 1.00 88.75 164 VAL A N 1
ATOM 1283 C CA . VAL A 1 164 ? 23.881 -5.212 -45.542 1.00 88.75 164 VAL A CA 1
ATOM 1284 C C . VAL A 1 164 ? 24.652 -4.017 -46.111 1.00 88.75 164 VAL A C 1
ATOM 1286 O O . VAL A 1 164 ? 24.996 -4.020 -47.294 1.00 88.75 164 VAL A O 1
ATOM 1289 N N . LEU A 1 165 ? 24.959 -3.013 -45.284 1.00 84.88 165 LEU A N 1
ATOM 1290 C CA . LEU A 1 165 ? 25.785 -1.873 -45.688 1.00 84.88 165 LEU A CA 1
ATOM 1291 C C . LEU A 1 165 ? 27.225 -2.296 -46.011 1.00 84.88 165 LEU A C 1
ATOM 1293 O O . LEU A 1 165 ? 27.761 -1.866 -47.034 1.00 84.88 165 LEU A O 1
ATOM 1297 N N . ASP A 1 166 ? 27.820 -3.173 -45.203 1.00 90.25 166 ASP A N 1
ATOM 1298 C CA . ASP A 1 166 ? 29.168 -3.708 -45.420 1.00 90.25 166 ASP A CA 1
ATOM 1299 C C . ASP A 1 166 ? 29.243 -4.539 -46.711 1.00 90.25 166 ASP A C 1
ATOM 1301 O O . ASP A 1 166 ? 30.152 -4.359 -47.527 1.00 90.25 166 ASP A O 1
ATOM 1305 N N . GLU A 1 167 ? 28.256 -5.411 -46.950 1.00 88.31 167 GLU A N 1
ATOM 1306 C CA . GLU A 1 167 ? 28.137 -6.202 -48.180 1.00 88.31 167 GLU A CA 1
ATOM 1307 C C . GLU A 1 167 ? 27.974 -5.297 -49.411 1.00 88.31 167 GLU A C 1
ATOM 1309 O O . GLU A 1 167 ? 28.689 -5.460 -50.407 1.00 88.31 167 GLU A O 1
ATOM 1314 N N . ALA A 1 168 ? 27.092 -4.295 -49.348 1.00 83.12 168 ALA A N 1
ATOM 1315 C CA . ALA A 1 168 ? 26.902 -3.325 -50.425 1.00 83.12 168 ALA A CA 1
ATOM 1316 C C . ALA A 1 168 ? 28.180 -2.509 -50.699 1.00 83.12 168 ALA A C 1
ATOM 1318 O O . ALA A 1 168 ? 28.561 -2.319 -51.861 1.00 83.12 168 ALA A O 1
ATOM 1319 N N . GLY A 1 169 ? 28.883 -2.084 -49.645 1.00 80.06 169 GLY A N 1
ATOM 1320 C CA . GLY A 1 169 ? 30.179 -1.412 -49.734 1.00 80.06 169 GLY A CA 1
ATOM 1321 C C . GLY A 1 169 ? 31.243 -2.284 -50.406 1.00 80.06 169 GLY A C 1
ATOM 1322 O O . GLY A 1 169 ? 31.921 -1.835 -51.336 1.00 80.06 169 GLY A O 1
ATOM 1323 N N . ALA A 1 170 ? 31.334 -3.560 -50.021 1.00 77.50 170 ALA A N 1
ATOM 1324 C CA . ALA A 1 170 ? 32.262 -4.524 -50.610 1.00 77.50 170 ALA A CA 1
ATOM 1325 C C . ALA A 1 170 ? 31.953 -4.812 -52.090 1.00 77.50 170 ALA A C 1
ATOM 1327 O O . ALA A 1 170 ? 32.871 -4.916 -52.910 1.00 77.50 170 ALA A O 1
ATOM 1328 N N . HIS A 1 171 ? 30.675 -4.908 -52.472 1.00 76.06 171 HIS A N 1
ATOM 1329 C CA . HIS A 1 171 ? 30.271 -5.046 -53.873 1.00 76.06 171 HIS A CA 1
ATOM 1330 C C . HIS A 1 171 ? 30.610 -3.800 -54.703 1.00 76.06 171 HIS A C 1
ATOM 1332 O O . HIS A 1 171 ? 31.075 -3.940 -55.838 1.00 76.06 171 HIS A O 1
ATOM 1338 N N . GLY A 1 172 ? 30.442 -2.598 -54.141 1.00 70.94 172 GLY A N 1
ATOM 1339 C CA . GLY A 1 172 ? 30.874 -1.345 -54.764 1.00 70.94 172 GLY A CA 1
ATOM 1340 C C . GLY A 1 172 ? 32.385 -1.307 -55.010 1.00 70.94 172 GLY A C 1
ATOM 1341 O O . GLY A 1 172 ? 32.825 -0.997 -56.120 1.00 70.94 172 GLY A O 1
ATOM 1342 N N . PHE A 1 173 ? 33.182 -1.718 -54.018 1.00 64.44 173 PHE A N 1
ATOM 1343 C CA . PHE A 1 173 ? 34.640 -1.798 -54.137 1.00 64.44 173 PHE A CA 1
ATOM 1344 C C . PHE A 1 173 ? 35.083 -2.817 -55.199 1.00 64.44 173 PHE A C 1
ATOM 1346 O O . PHE A 1 173 ? 35.890 -2.489 -56.067 1.00 64.44 173 PHE A O 1
ATOM 1353 N N . ARG A 1 174 ? 34.499 -4.026 -55.219 1.00 66.50 174 ARG A N 1
ATOM 1354 C CA . ARG A 1 174 ? 34.810 -5.050 -56.239 1.00 66.50 174 ARG A CA 1
ATOM 1355 C C . ARG A 1 174 ? 34.422 -4.617 -57.654 1.00 66.50 174 ARG A C 1
ATOM 1357 O O . ARG A 1 174 ? 35.138 -4.951 -58.595 1.00 66.50 174 ARG A O 1
ATOM 1364 N N . ARG A 1 175 ? 33.312 -3.886 -57.827 1.00 66.69 175 ARG A N 1
ATOM 1365 C CA . ARG A 1 175 ? 32.916 -3.321 -59.132 1.00 66.69 175 ARG A CA 1
ATOM 1366 C C . ARG A 1 175 ? 33.931 -2.288 -59.621 1.00 66.69 175 ARG A C 1
ATOM 1368 O O . ARG A 1 175 ? 34.351 -2.373 -60.770 1.00 66.69 175 ARG A O 1
ATOM 1375 N N . ARG A 1 176 ? 34.377 -1.378 -58.746 1.00 68.06 176 ARG A N 1
ATOM 1376 C CA . ARG A 1 176 ? 35.420 -0.387 -59.066 1.00 68.06 176 ARG A CA 1
ATOM 1377 C C . ARG A 1 176 ? 36.768 -1.048 -59.372 1.00 68.06 176 ARG A C 1
ATOM 1379 O O . ARG A 1 176 ? 37.373 -0.727 -60.385 1.00 68.06 176 ARG A O 1
ATOM 1386 N N . ALA A 1 177 ? 37.193 -2.028 -58.575 1.00 67.88 177 ALA A N 1
ATOM 1387 C CA . ALA A 1 177 ? 38.440 -2.763 -58.802 1.00 67.88 177 ALA A CA 1
ATOM 1388 C C . ALA A 1 177 ? 38.429 -3.559 -60.119 1.00 67.88 177 ALA A C 1
ATOM 1390 O O . ALA A 1 177 ? 39.419 -3.557 -60.842 1.00 67.88 177 ALA A O 1
ATOM 1391 N N . ARG A 1 178 ? 37.303 -4.194 -60.476 1.00 69.00 178 ARG A N 1
ATOM 1392 C CA . ARG A 1 178 ? 37.141 -4.869 -61.777 1.00 69.00 178 ARG A CA 1
ATOM 1393 C C . ARG A 1 178 ? 37.135 -3.889 -62.946 1.00 69.00 178 ARG A C 1
ATOM 1395 O O . ARG A 1 178 ? 37.753 -4.189 -63.956 1.00 69.00 178 ARG A O 1
ATOM 1402 N N . ALA A 1 179 ? 36.484 -2.734 -62.809 1.00 67.38 179 ALA A N 1
ATOM 1403 C CA . ALA A 1 179 ? 36.509 -1.695 -63.837 1.00 67.38 179 ALA A CA 1
ATOM 1404 C C . ALA A 1 179 ? 37.934 -1.166 -64.067 1.00 67.38 179 ALA A C 1
ATOM 1406 O O . ALA A 1 179 ? 38.365 -1.070 -65.210 1.00 67.38 179 ALA A O 1
ATOM 1407 N N . LEU A 1 180 ? 38.691 -0.917 -62.992 1.00 71.56 180 LEU A N 1
ATOM 1408 C CA . LEU A 1 180 ? 40.096 -0.509 -63.075 1.00 71.56 180 LEU A CA 1
ATOM 1409 C C . LEU A 1 180 ? 40.990 -1.616 -63.651 1.00 71.56 180 LEU A C 1
ATOM 1411 O O . LEU A 1 180 ? 41.830 -1.329 -64.493 1.00 71.56 180 LEU A O 1
ATOM 1415 N N . ALA A 1 181 ? 40.790 -2.879 -63.265 1.00 69.19 181 ALA A N 1
ATOM 1416 C CA . ALA A 1 181 ? 41.544 -4.007 -63.813 1.00 69.19 181 ALA A CA 1
ATOM 1417 C C . ALA A 1 181 ? 41.232 -4.256 -65.300 1.00 69.19 181 ALA A C 1
ATOM 1419 O O . ALA A 1 181 ? 42.149 -4.509 -66.071 1.00 69.19 181 ALA A O 1
ATOM 1420 N N . CYS A 1 182 ? 39.967 -4.142 -65.724 1.00 66.56 182 CYS A N 1
ATOM 1421 C CA . CYS A 1 182 ? 39.584 -4.197 -67.137 1.00 66.56 182 CYS A CA 1
ATOM 1422 C C . CYS A 1 182 ? 40.151 -3.011 -67.925 1.00 66.56 182 CYS A C 1
ATOM 1424 O O . CYS A 1 182 ? 40.661 -3.223 -69.020 1.00 66.56 182 CYS A O 1
ATOM 1426 N N . ALA A 1 183 ? 40.119 -1.795 -67.367 1.00 63.50 183 ALA A N 1
ATOM 1427 C CA . ALA A 1 183 ? 40.751 -0.627 -67.977 1.00 63.50 183 ALA A CA 1
ATOM 1428 C C . ALA A 1 183 ? 42.265 -0.835 -68.128 1.00 63.50 183 ALA A C 1
ATOM 1430 O O . ALA A 1 183 ? 42.810 -0.564 -69.190 1.00 63.50 183 ALA A O 1
ATOM 1431 N N . TRP A 1 184 ? 42.933 -1.400 -67.120 1.00 65.38 184 TRP A N 1
ATOM 1432 C CA . TRP A 1 184 ? 44.361 -1.716 -67.177 1.00 65.38 184 TRP A CA 1
ATOM 1433 C C . TRP A 1 184 ? 44.680 -2.839 -68.178 1.00 65.38 184 TRP A C 1
ATOM 1435 O O . TRP A 1 184 ? 45.675 -2.752 -68.888 1.00 65.38 184 TRP A O 1
ATOM 1445 N N . LEU A 1 185 ? 43.818 -3.855 -68.311 1.00 67.88 185 LEU A N 1
ATOM 1446 C CA . LEU A 1 185 ? 43.980 -4.923 -69.309 1.00 67.88 185 LEU A CA 1
ATOM 1447 C C . LEU A 1 185 ? 43.774 -4.440 -70.755 1.00 67.88 185 LEU A C 1
ATOM 1449 O O . LEU A 1 185 ? 44.381 -4.998 -71.664 1.00 67.88 185 LEU A O 1
ATOM 1453 N N . TRP A 1 186 ? 42.917 -3.437 -70.975 1.00 56.75 186 TRP A N 1
ATOM 1454 C CA . TRP A 1 186 ? 42.631 -2.885 -72.307 1.00 56.75 186 TRP A CA 1
ATOM 1455 C C . TRP A 1 186 ? 43.578 -1.746 -72.711 1.00 56.75 186 TRP A C 1
ATOM 1457 O O . TRP A 1 186 ? 43.965 -1.668 -73.872 1.00 56.75 186 TRP A O 1
ATOM 1467 N N . LEU A 1 187 ? 43.983 -0.883 -71.772 1.00 57.34 187 LEU A N 1
ATOM 1468 C CA . LEU A 1 187 ? 44.918 0.228 -72.023 1.00 57.34 187 LEU A CA 1
ATOM 1469 C C . LEU A 1 187 ? 46.393 -0.138 -71.786 1.00 57.34 187 LEU A C 1
ATOM 1471 O O . LEU A 1 187 ? 47.276 0.551 -72.289 1.00 57.34 187 LEU A O 1
ATOM 1475 N N . GLY A 1 188 ? 46.686 -1.213 -71.051 1.00 57.38 188 GLY A N 1
ATOM 1476 C CA . GLY A 1 188 ? 48.049 -1.658 -70.740 1.00 57.38 188 GLY A CA 1
ATOM 1477 C C . GLY A 1 188 ? 48.915 -2.033 -71.954 1.00 57.38 188 GLY A C 1
ATOM 1478 O O . GLY A 1 188 ? 50.087 -1.657 -71.969 1.00 57.38 188 GLY A O 1
ATOM 1479 N N . PRO A 1 189 ? 48.392 -2.706 -73.003 1.00 57.22 189 PRO A N 1
ATOM 1480 C CA . PRO A 1 189 ? 49.208 -3.090 -74.158 1.00 57.22 189 PRO A CA 1
ATOM 1481 C C . PRO A 1 189 ? 49.542 -1.935 -75.117 1.00 57.22 189 PRO A C 1
ATOM 1483 O O . PRO A 1 189 ? 50.337 -2.133 -76.030 1.00 57.22 189 PRO A O 1
ATOM 1486 N N . LEU A 1 190 ? 48.963 -0.741 -74.934 1.00 51.28 190 LEU A N 1
ATOM 1487 C CA . LEU A 1 190 ? 49.147 0.407 -75.835 1.00 51.28 190 LEU A CA 1
ATOM 1488 C C . LEU A 1 190 ? 50.163 1.447 -75.312 1.00 51.28 190 LEU A C 1
ATOM 1490 O O . LEU A 1 190 ? 50.346 2.493 -75.925 1.00 51.28 190 LEU A O 1
ATOM 1494 N N . LEU A 1 191 ? 50.820 1.177 -74.177 1.00 52.38 191 LEU A N 1
ATOM 1495 C CA . LEU A 1 191 ? 51.694 2.130 -73.471 1.00 52.38 191 LEU A CA 1
ATOM 1496 C C . LEU A 1 191 ? 53.191 1.775 -73.504 1.00 52.38 191 LEU A C 1
ATOM 1498 O O . LEU A 1 191 ? 53.987 2.427 -72.830 1.00 52.38 191 LEU A O 1
ATOM 1502 N N . LEU A 1 192 ? 53.602 0.801 -74.326 1.00 53.62 192 LEU A N 1
ATOM 1503 C CA . LEU A 1 192 ? 55.014 0.531 -74.623 1.00 53.62 192 LEU A CA 1
ATOM 1504 C C . LEU A 1 192 ? 55.320 0.773 -76.109 1.00 53.62 192 LEU A C 1
ATOM 1506 O O . LEU A 1 192 ? 55.545 -0.148 -76.887 1.00 53.62 192 LEU A O 1
ATOM 1510 N N . GLY A 1 193 ? 55.342 2.049 -76.490 1.00 55.16 193 GLY A N 1
ATOM 1511 C CA . GLY A 1 193 ? 55.968 2.498 -77.732 1.00 55.16 193 GLY A CA 1
ATOM 1512 C C . GLY A 1 193 ? 55.049 3.298 -78.640 1.00 55.16 193 GLY A C 1
ATOM 1513 O O . GLY A 1 193 ? 54.375 2.739 -79.489 1.00 55.16 193 GLY A O 1
ATOM 1514 N N . THR A 1 194 ? 55.081 4.622 -78.502 1.00 49.06 194 THR A N 1
ATOM 1515 C CA . THR A 1 194 ? 55.115 5.589 -79.615 1.00 49.06 194 THR A CA 1
ATOM 1516 C C . THR A 1 194 ? 55.358 6.990 -79.031 1.00 49.06 194 THR A C 1
ATOM 1518 O O . THR A 1 194 ? 54.788 7.324 -77.991 1.00 49.06 194 THR A O 1
ATOM 1521 N N . PRO A 1 195 ? 56.260 7.803 -79.612 1.00 48.62 195 PRO A N 1
ATOM 1522 C CA . PRO A 1 195 ? 56.570 9.122 -79.081 1.00 48.62 195 PRO A CA 1
ATOM 1523 C C . PRO A 1 195 ? 55.450 10.126 -79.372 1.00 48.62 195 PRO A C 1
ATOM 1525 O O . PRO A 1 195 ? 54.820 10.102 -80.428 1.00 48.62 195 PRO A O 1
ATOM 1528 N N . LEU A 1 196 ? 55.266 11.020 -78.399 1.00 46.97 196 LEU A N 1
ATOM 1529 C CA . LEU A 1 196 ? 54.357 12.163 -78.363 1.00 46.97 196 LEU A CA 1
ATOM 1530 C C . LEU A 1 196 ? 54.228 12.873 -79.716 1.00 46.97 196 LEU A C 1
ATOM 1532 O O . LEU A 1 196 ? 55.167 13.516 -80.189 1.00 46.97 196 LEU A O 1
ATOM 1536 N N . ARG A 1 197 ? 53.018 12.845 -80.275 1.00 36.94 197 ARG A N 1
ATOM 1537 C CA . ARG A 1 197 ? 52.554 13.854 -81.222 1.00 36.94 197 ARG A CA 1
ATOM 1538 C C . ARG A 1 197 ? 51.364 14.556 -80.589 1.00 36.94 197 ARG A C 1
ATOM 1540 O O . ARG A 1 197 ? 50.414 13.908 -80.169 1.00 36.94 197 ARG A O 1
ATOM 1547 N N . ALA A 1 198 ? 51.496 15.869 -80.442 1.00 49.28 198 ALA A N 1
ATOM 1548 C CA . ALA A 1 198 ? 50.470 16.735 -79.894 1.00 49.28 198 ALA A CA 1
ATOM 1549 C C . ALA A 1 198 ? 49.227 16.687 -80.792 1.00 49.28 198 ALA A C 1
ATOM 1551 O O . ALA A 1 198 ? 49.276 17.144 -81.933 1.00 49.28 198 ALA A O 1
ATOM 1552 N N . GLU A 1 199 ? 48.143 16.132 -80.262 1.00 40.81 199 GLU A N 1
ATOM 1553 C CA . GLU A 1 199 ? 46.785 16.380 -80.733 1.00 40.81 199 GLU A CA 1
ATOM 1554 C C . GLU A 1 199 ? 46.070 17.228 -79.679 1.00 40.81 199 GLU A C 1
ATOM 1556 O O . GLU A 1 199 ? 46.244 17.046 -78.471 1.00 40.81 199 GLU A O 1
ATOM 1561 N N . GLU A 1 200 ? 45.355 18.230 -80.177 1.00 44.31 200 GLU A N 1
ATOM 1562 C CA . GLU A 1 200 ? 44.642 19.267 -79.439 1.00 44.31 200 GLU A CA 1
ATOM 1563 C C . GLU A 1 200 ? 43.716 18.664 -78.369 1.00 44.31 200 GLU A C 1
ATOM 1565 O O . GLU A 1 200 ? 43.120 17.610 -78.608 1.00 44.31 200 GLU A O 1
ATOM 1570 N N . PRO A 1 201 ? 43.555 19.296 -77.187 1.00 42.22 201 PRO A N 1
ATOM 1571 C CA . PRO A 1 201 ? 42.666 18.763 -76.171 1.00 42.22 201 PRO A CA 1
ATOM 1572 C C . PRO A 1 201 ? 41.220 18.879 -76.659 1.00 42.22 201 PRO A C 1
ATOM 1574 O O . PRO A 1 201 ? 40.581 19.924 -76.537 1.00 42.22 201 PRO A O 1
ATOM 1577 N N . ALA A 1 202 ? 40.707 17.768 -77.185 1.00 44.19 202 ALA A N 1
ATOM 1578 C CA . ALA A 1 202 ? 39.287 17.486 -77.236 1.00 44.19 202 ALA A CA 1
ATOM 1579 C C . ALA A 1 202 ? 38.706 17.799 -75.855 1.00 44.19 202 ALA A C 1
ATOM 1581 O O . ALA A 1 202 ? 39.222 17.344 -74.828 1.00 44.19 202 ALA A O 1
ATOM 1582 N N . THR A 1 203 ? 37.669 18.630 -75.831 1.00 41.50 203 THR A N 1
ATOM 1583 C CA . THR A 1 203 ? 36.914 18.951 -74.628 1.00 41.50 203 THR A CA 1
ATOM 1584 C C . THR A 1 203 ? 36.536 17.649 -73.939 1.00 41.50 203 THR A C 1
ATOM 1586 O O . THR A 1 203 ? 35.761 16.851 -74.460 1.00 41.50 203 THR A O 1
ATOM 1589 N N . ALA A 1 204 ? 37.141 17.414 -72.776 1.00 43.94 204 ALA A N 1
ATOM 1590 C CA . ALA A 1 204 ? 36.805 16.308 -71.905 1.00 43.94 204 ALA A CA 1
ATOM 1591 C C . ALA A 1 204 ? 35.392 16.547 -71.360 1.00 43.94 204 ALA A C 1
ATOM 1593 O O . ALA A 1 204 ? 35.204 17.054 -70.255 1.00 43.94 204 ALA A O 1
ATOM 1594 N N . GLU A 1 205 ? 34.386 16.222 -72.166 1.00 45.19 205 GLU A N 1
ATOM 1595 C CA . GLU A 1 205 ? 33.048 15.946 -71.678 1.00 45.19 205 GLU A CA 1
ATOM 1596 C C . GLU A 1 205 ? 33.165 14.777 -70.697 1.00 45.19 205 GLU A C 1
ATOM 1598 O O . GLU A 1 205 ? 33.420 13.637 -71.057 1.00 45.19 205 GLU A O 1
ATOM 1603 N N . ASP A 1 206 ? 33.137 15.112 -69.415 1.00 53.25 206 ASP A N 1
ATOM 1604 C CA . ASP A 1 206 ? 32.128 14.615 -68.489 1.00 53.25 206 ASP A CA 1
ATOM 1605 C C . ASP A 1 206 ? 31.785 13.110 -68.527 1.00 53.25 206 ASP A C 1
ATOM 1607 O O . ASP A 1 206 ? 30.625 12.720 -68.625 1.00 53.25 206 ASP A O 1
ATOM 1611 N N . TYR A 1 207 ? 32.776 12.229 -68.363 1.00 54.84 207 TYR A N 1
ATOM 1612 C CA . TYR A 1 207 ? 32.512 10.814 -68.074 1.00 54.84 207 TYR A CA 1
ATOM 1613 C C . TYR A 1 207 ? 33.073 10.413 -66.704 1.00 54.84 207 TYR A C 1
ATOM 1615 O O . TYR A 1 207 ? 34.234 10.046 -66.540 1.00 54.84 207 TYR A O 1
ATOM 1623 N N . GLY A 1 208 ? 32.204 10.463 -65.689 1.00 56.53 208 GLY A N 1
ATOM 1624 C CA . GLY A 1 208 ? 32.330 9.674 -64.455 1.00 56.53 208 GLY A CA 1
ATOM 1625 C C . GLY A 1 208 ? 32.728 10.424 -63.181 1.00 56.53 208 GLY A C 1
ATOM 1626 O O . GLY A 1 208 ? 32.445 9.931 -62.088 1.00 56.53 208 GLY A O 1
ATOM 1627 N N . VAL A 1 209 ? 33.316 11.619 -63.281 1.00 64.56 209 VAL A N 1
ATOM 1628 C CA . VAL A 1 209 ? 33.719 12.408 -62.098 1.00 64.56 209 VAL A CA 1
ATOM 1629 C C . VAL A 1 209 ? 32.540 13.194 -61.519 1.00 64.56 209 VAL A C 1
ATOM 1631 O O . VAL A 1 209 ? 32.350 13.204 -60.304 1.00 64.56 209 VAL A O 1
ATOM 1634 N N . THR A 1 210 ? 31.686 13.786 -62.355 1.00 74.25 210 THR A N 1
ATOM 1635 C CA . THR A 1 210 ? 30.491 14.518 -61.905 1.00 74.25 210 THR A CA 1
ATOM 1636 C C . THR A 1 210 ? 29.472 13.642 -61.161 1.00 74.25 210 THR A C 1
ATOM 1638 O O . THR A 1 210 ? 29.098 14.044 -60.054 1.00 74.25 210 THR A O 1
ATOM 1641 N N . PRO A 1 211 ? 29.076 12.426 -61.612 1.00 80.31 211 PRO A N 1
ATOM 1642 C CA . PRO A 1 211 ? 28.154 11.594 -60.838 1.00 80.31 211 PRO A CA 1
ATOM 1643 C C . PRO A 1 211 ? 28.773 11.144 -59.509 1.00 80.31 211 PRO A C 1
ATOM 1645 O O . PRO A 1 211 ? 28.091 11.127 -58.485 1.00 80.31 211 PRO A O 1
ATOM 1648 N N . LEU A 1 212 ? 30.079 10.861 -59.481 1.00 83.38 212 LEU A N 1
ATOM 1649 C CA . LEU A 1 212 ? 30.788 10.501 -58.254 1.00 83.38 212 LEU A CA 1
ATOM 1650 C C . LEU A 1 212 ? 30.798 11.654 -57.240 1.00 83.38 212 LEU A C 1
ATOM 1652 O O . LEU A 1 212 ? 30.541 11.434 -56.057 1.00 83.38 212 LEU A O 1
ATOM 1656 N N . LEU A 1 213 ? 31.048 12.883 -57.695 1.00 85.50 213 LEU A N 1
ATOM 1657 C CA . LEU A 1 213 ? 30.997 14.073 -56.845 1.00 85.50 213 LEU A CA 1
ATOM 1658 C C . LEU A 1 213 ? 29.583 14.324 -56.306 1.00 85.50 213 LEU A C 1
ATOM 1660 O O . LEU A 1 213 ? 29.439 14.704 -55.144 1.00 85.50 213 LEU A O 1
ATOM 1664 N N . THR A 1 214 ? 28.538 14.071 -57.102 1.00 86.31 214 THR A N 1
ATOM 1665 C CA . THR A 1 214 ? 27.155 14.165 -56.605 1.00 86.31 214 THR A CA 1
ATOM 1666 C C . THR A 1 214 ? 26.837 13.105 -55.549 1.00 86.31 214 THR A C 1
ATOM 1668 O O . THR A 1 214 ? 26.229 13.438 -54.535 1.00 86.31 214 THR A O 1
ATOM 1671 N N . GLU A 1 215 ? 27.304 11.861 -55.713 1.00 88.75 215 GLU A N 1
ATOM 1672 C CA . GLU A 1 215 ? 27.102 10.796 -54.720 1.00 88.75 215 GLU A CA 1
ATOM 1673 C C . GLU A 1 215 ? 27.857 11.086 -53.411 1.00 88.75 215 GLU A C 1
ATOM 1675 O O . GLU A 1 215 ? 27.326 10.858 -52.323 1.00 88.75 215 GLU A O 1
ATOM 1680 N N . ILE A 1 216 ? 29.073 11.638 -53.497 1.00 92.31 216 ILE A N 1
ATOM 1681 C CA . ILE A 1 216 ? 29.850 12.059 -52.323 1.00 92.31 216 ILE A CA 1
ATOM 1682 C C . ILE A 1 216 ? 29.134 13.191 -51.580 1.00 92.31 216 ILE A C 1
ATOM 1684 O O . ILE A 1 216 ? 28.965 13.091 -50.367 1.00 92.31 216 ILE A O 1
ATOM 1688 N N . ARG A 1 217 ? 28.648 14.219 -52.287 1.00 91.62 217 ARG A N 1
ATOM 1689 C CA . ARG A 1 217 ? 27.884 15.322 -51.675 1.00 91.62 217 ARG A CA 1
ATOM 1690 C C . ARG A 1 217 ? 26.587 14.839 -51.028 1.00 91.62 217 ARG A C 1
ATOM 1692 O O . ARG A 1 217 ? 26.262 15.270 -49.928 1.00 91.62 217 ARG A O 1
ATOM 1699 N N . ALA A 1 218 ? 25.873 13.914 -51.670 1.00 90.50 218 ALA A N 1
ATOM 1700 C CA . ALA A 1 218 ? 24.664 13.318 -51.105 1.00 90.50 218 ALA A CA 1
ATOM 1701 C C . ALA A 1 218 ? 24.961 12.522 -49.822 1.00 90.50 218 ALA A C 1
ATOM 1703 O O . ALA A 1 218 ? 24.196 12.585 -48.862 1.00 90.50 218 ALA A O 1
ATOM 1704 N N . ARG A 1 219 ? 26.089 11.799 -49.776 1.00 92.75 219 ARG A N 1
ATOM 1705 C CA . ARG A 1 219 ? 26.535 11.107 -48.558 1.00 92.75 219 ARG A CA 1
ATOM 1706 C C . ARG A 1 219 ? 26.981 12.066 -47.466 1.00 92.75 219 ARG A C 1
ATOM 1708 O O . ARG A 1 219 ? 26.673 11.794 -46.316 1.00 92.75 219 ARG A O 1
ATOM 1715 N N . GLN A 1 220 ? 27.677 13.148 -47.807 1.00 93.81 220 GLN A N 1
ATOM 1716 C CA . GLN A 1 220 ? 28.058 14.182 -46.842 1.00 93.81 220 GLN A CA 1
ATOM 1717 C C . GLN A 1 220 ? 26.815 14.801 -46.206 1.00 93.81 220 GLN A C 1
ATOM 1719 O O . GLN A 1 220 ? 26.683 14.735 -44.996 1.00 93.81 220 GLN A O 1
ATOM 1724 N N . ALA A 1 221 ? 25.832 15.226 -47.004 1.00 93.31 221 ALA A N 1
ATOM 1725 C CA . ALA A 1 221 ? 24.574 15.750 -46.473 1.00 93.31 221 ALA A CA 1
ATOM 1726 C C . ALA A 1 221 ? 23.847 14.741 -45.559 1.00 93.31 221 ALA A C 1
ATOM 1728 O O . ALA A 1 221 ? 23.366 15.098 -44.489 1.00 93.31 221 ALA A O 1
ATOM 1729 N N . ALA A 1 222 ? 23.816 13.457 -45.938 1.00 91.56 222 ALA A N 1
ATOM 1730 C CA . ALA A 1 222 ? 23.214 12.411 -45.110 1.00 91.56 222 ALA A CA 1
ATOM 1731 C C . ALA A 1 222 ? 23.997 12.117 -43.813 1.00 91.56 222 ALA A C 1
ATOM 1733 O O . ALA A 1 222 ? 23.409 11.628 -42.846 1.00 91.56 222 ALA A O 1
ATOM 1734 N N . LEU A 1 223 ? 25.312 12.355 -43.797 1.00 93.56 223 LEU A N 1
ATOM 1735 C CA . LEU A 1 223 ? 26.140 12.264 -42.595 1.00 93.56 223 LEU A CA 1
ATOM 1736 C C . LEU A 1 223 ? 25.927 13.486 -41.701 1.00 93.56 223 LEU A C 1
ATOM 1738 O O . LEU A 1 223 ? 25.678 13.290 -40.518 1.00 93.56 223 LEU A O 1
ATOM 1742 N N . ASP A 1 224 ? 25.898 14.691 -42.269 1.00 94.19 224 ASP A N 1
ATOM 1743 C CA . ASP A 1 224 ? 25.638 15.937 -41.540 1.00 94.19 224 ASP A CA 1
ATOM 1744 C C . ASP A 1 224 ? 24.259 15.901 -40.853 1.00 94.19 224 ASP A C 1
ATOM 1746 O O . ASP A 1 224 ? 24.112 16.293 -39.697 1.00 94.19 224 ASP A O 1
ATOM 1750 N N . ASP A 1 225 ? 23.232 15.369 -41.526 1.00 94.69 225 ASP A N 1
ATOM 1751 C CA . ASP A 1 225 ? 21.895 15.206 -40.938 1.00 94.69 225 ASP A CA 1
ATOM 1752 C C . ASP A 1 225 ? 21.876 14.174 -39.798 1.00 94.69 225 ASP A C 1
ATOM 1754 O O . ASP A 1 225 ? 21.141 14.323 -38.816 1.00 94.69 225 ASP A O 1
ATOM 1758 N N . ARG A 1 226 ? 22.691 13.116 -39.902 1.00 93.25 226 ARG A N 1
ATOM 1759 C CA . ARG A 1 226 ? 22.851 12.133 -38.821 1.00 93.25 226 ARG A CA 1
ATOM 1760 C C . ARG A 1 226 ? 23.602 12.722 -37.641 1.00 93.25 226 ARG A C 1
ATOM 1762 O O . ARG A 1 226 ? 23.192 12.458 -36.518 1.00 93.25 226 ARG A O 1
ATOM 1769 N N . GLU A 1 227 ? 24.652 13.493 -37.892 1.00 94.69 227 GLU A N 1
ATOM 1770 C CA . GLU A 1 227 ? 25.439 14.175 -36.865 1.00 94.69 227 GLU A CA 1
ATOM 1771 C C . GLU A 1 227 ? 24.550 15.143 -36.081 1.00 94.69 227 GLU A C 1
ATOM 1773 O O . GLU A 1 227 ? 24.414 14.989 -34.873 1.00 94.69 227 GLU A O 1
ATOM 1778 N N . ARG A 1 228 ? 23.765 15.986 -36.765 1.00 94.69 228 ARG A N 1
ATOM 1779 C CA . ARG A 1 228 ? 22.760 16.846 -36.109 1.00 94.69 228 ARG A CA 1
ATOM 1780 C C . ARG A 1 228 ? 21.743 16.058 -35.285 1.00 94.69 228 ARG A C 1
ATOM 1782 O O . ARG A 1 228 ? 21.433 16.430 -34.158 1.00 94.69 228 ARG A O 1
ATOM 1789 N N . SER A 1 229 ? 21.224 14.948 -35.820 1.00 91.31 229 SER A N 1
ATOM 1790 C CA . SER A 1 229 ? 20.285 14.105 -35.070 1.00 91.31 229 SER A CA 1
ATOM 1791 C C . SER A 1 229 ? 20.929 13.430 -33.855 1.00 91.31 229 SER A C 1
ATOM 1793 O O . SER A 1 229 ? 20.191 13.048 -32.942 1.00 91.31 229 SER A O 1
ATOM 1795 N N . LEU A 1 230 ? 22.238 13.180 -33.869 1.00 93.12 230 LEU A N 1
ATOM 1796 C CA . LEU A 1 230 ? 22.964 12.628 -32.731 1.00 93.12 230 LEU A CA 1
ATOM 1797 C C . LEU A 1 230 ? 23.224 13.719 -31.693 1.00 93.12 230 LEU A C 1
ATOM 1799 O O . LEU A 1 230 ? 22.886 13.486 -30.537 1.00 93.12 230 LEU A O 1
ATOM 1803 N N . ASP A 1 231 ? 23.655 14.909 -32.111 1.00 94.44 231 ASP A N 1
ATOM 1804 C CA . ASP A 1 231 ? 23.841 16.074 -31.237 1.00 94.44 231 ASP A CA 1
ATOM 1805 C C . ASP A 1 231 ? 22.551 16.435 -30.486 1.00 94.44 231 ASP A C 1
ATOM 1807 O O . ASP A 1 231 ? 22.559 16.663 -29.277 1.00 94.44 231 ASP A O 1
ATOM 1811 N N . ASP A 1 232 ? 21.406 16.442 -31.175 1.00 93.00 232 ASP A N 1
ATOM 1812 C CA . ASP A 1 232 ? 20.113 16.729 -30.544 1.00 93.00 232 ASP A CA 1
ATOM 1813 C C . ASP A 1 232 ? 19.729 15.660 -29.509 1.00 93.00 232 ASP A C 1
ATOM 1815 O O . ASP A 1 232 ? 19.143 15.965 -28.466 1.00 93.00 232 ASP A O 1
ATOM 1819 N N . ARG A 1 233 ? 20.072 14.393 -29.775 1.00 92.31 233 ARG A N 1
ATOM 1820 C CA . ARG A 1 233 ? 19.846 13.300 -28.820 1.00 92.31 233 ARG A CA 1
ATOM 1821 C C . ARG A 1 233 ? 20.782 13.410 -27.631 1.00 92.31 233 ARG A C 1
ATOM 1823 O O . ARG A 1 233 ? 20.312 13.207 -26.517 1.00 92.31 233 ARG A O 1
ATOM 1830 N N . GLU A 1 234 ? 22.049 13.730 -27.853 1.00 93.00 234 GLU A N 1
ATOM 1831 C CA . GLU A 1 234 ? 23.046 13.901 -26.800 1.00 93.00 234 GLU A CA 1
ATOM 1832 C C . GLU A 1 234 ? 22.627 15.024 -25.851 1.00 93.00 234 GLU A C 1
ATOM 1834 O O . GLU A 1 234 ? 22.429 14.762 -24.668 1.00 93.00 234 GLU A O 1
ATOM 1839 N N . ARG A 1 235 ? 22.266 16.200 -26.380 1.00 92.88 235 ARG A N 1
ATOM 1840 C CA . ARG A 1 235 ? 21.699 17.303 -25.580 1.00 92.88 235 ARG A CA 1
ATOM 1841 C C . ARG A 1 235 ? 20.444 16.896 -24.808 1.00 92.88 235 ARG A C 1
ATOM 1843 O O . ARG A 1 235 ? 20.246 17.314 -23.669 1.00 92.88 235 ARG A O 1
ATOM 1850 N N . SER A 1 236 ? 19.569 16.087 -25.414 1.00 88.38 236 SER A N 1
ATOM 1851 C CA . SER A 1 236 ? 18.364 15.605 -24.726 1.00 88.38 236 SER A CA 1
ATOM 1852 C C . SER A 1 236 ? 18.689 14.637 -23.586 1.00 88.38 236 SER A C 1
ATOM 1854 O O . SER A 1 236 ? 18.018 14.661 -22.557 1.00 88.38 236 SER A O 1
ATOM 1856 N N . ILE A 1 237 ? 19.716 13.799 -23.754 1.00 91.69 237 ILE A N 1
ATOM 1857 C CA . ILE A 1 237 ? 20.175 12.858 -22.733 1.00 91.69 237 ILE A CA 1
ATOM 1858 C C . ILE A 1 237 ? 20.836 13.630 -21.597 1.00 91.69 237 ILE A C 1
ATOM 1860 O O . ILE A 1 237 ? 20.456 13.412 -20.455 1.00 91.69 237 ILE A O 1
ATOM 1864 N N . GLU A 1 238 ? 21.715 14.585 -21.897 1.00 90.94 238 GLU A N 1
ATOM 1865 C CA . GLU A 1 238 ? 22.351 15.450 -20.896 1.00 90.94 238 GLU A CA 1
ATOM 1866 C C . GLU A 1 238 ? 21.312 16.207 -20.055 1.00 90.94 238 GLU A C 1
ATOM 1868 O O . GLU A 1 238 ? 21.399 16.236 -18.828 1.00 90.94 238 GLU A O 1
ATOM 1873 N N . ALA A 1 239 ? 20.271 16.760 -20.689 1.00 91.38 239 ALA A N 1
ATOM 1874 C CA . ALA A 1 239 ? 19.187 17.437 -19.977 1.00 91.38 239 ALA A CA 1
ATOM 1875 C C . ALA A 1 239 ? 18.391 16.483 -19.065 1.00 91.38 239 ALA A C 1
ATOM 1877 O O . ALA A 1 239 ? 18.012 16.850 -17.951 1.00 91.38 239 ALA A O 1
ATOM 1878 N N . LEU A 1 240 ? 18.138 15.252 -19.522 1.00 89.06 240 LEU A N 1
ATOM 1879 C CA . LEU A 1 240 ? 17.458 14.230 -18.724 1.00 89.06 240 LEU A CA 1
ATOM 1880 C C . LEU A 1 240 ? 18.332 13.715 -17.577 1.00 89.06 240 LEU A C 1
ATOM 1882 O O . LEU A 1 240 ? 17.811 13.466 -16.491 1.00 89.06 240 LEU A O 1
ATOM 1886 N N . GLU A 1 241 ? 19.636 13.564 -17.797 1.00 89.12 241 GLU A N 1
ATOM 1887 C CA . GLU A 1 241 ? 20.601 13.185 -16.767 1.00 89.12 241 GLU A CA 1
ATOM 1888 C C . GLU A 1 241 ? 20.688 14.266 -15.690 1.00 89.12 241 GLU A C 1
ATOM 1890 O O . GLU A 1 241 ? 20.552 13.947 -14.509 1.00 89.12 241 GLU A O 1
ATOM 1895 N N . ALA A 1 242 ? 20.782 15.541 -16.076 1.00 91.19 242 ALA A N 1
ATOM 1896 C CA . ALA A 1 242 ? 20.752 16.659 -15.138 1.00 91.19 242 ALA A CA 1
ATOM 1897 C C . ALA A 1 242 ? 19.467 16.652 -14.287 1.00 91.19 242 ALA A C 1
ATOM 1899 O O . ALA A 1 242 ? 19.542 16.640 -13.056 1.00 91.19 242 ALA A O 1
ATOM 1900 N N . ALA A 1 243 ? 18.292 16.536 -14.916 1.00 87.25 243 ALA A N 1
ATOM 1901 C CA . ALA A 1 243 ? 17.013 16.471 -14.202 1.00 87.25 243 ALA A CA 1
ATOM 1902 C C . ALA A 1 243 ? 16.904 15.246 -13.271 1.00 87.25 243 ALA A C 1
ATOM 1904 O O . ALA A 1 243 ? 16.321 15.322 -12.184 1.00 87.25 243 ALA A O 1
ATOM 1905 N N . ALA A 1 244 ? 17.473 14.104 -13.672 1.00 84.81 244 ALA A N 1
ATOM 1906 C CA . ALA A 1 244 ? 17.516 12.905 -12.844 1.00 84.81 244 ALA A CA 1
ATOM 1907 C C . ALA A 1 244 ? 18.436 13.085 -11.629 1.00 84.81 244 ALA A C 1
ATOM 1909 O O . ALA A 1 244 ? 18.059 12.687 -10.526 1.00 84.81 244 ALA A O 1
ATOM 1910 N N . THR A 1 245 ? 19.607 13.705 -11.804 1.00 89.69 245 THR A N 1
ATOM 1911 C CA . THR A 1 245 ? 20.527 13.993 -10.691 1.00 89.69 245 THR A CA 1
ATOM 1912 C C . THR A 1 245 ? 19.929 14.975 -9.686 1.00 89.69 245 THR A C 1
ATOM 1914 O O . THR A 1 245 ? 20.028 14.739 -8.484 1.00 89.69 245 THR A O 1
ATOM 1917 N N . GLU A 1 246 ? 19.225 16.009 -10.151 1.00 92.38 246 GLU A N 1
ATOM 1918 C CA . GLU A 1 246 ? 18.499 16.945 -9.287 1.00 92.38 246 GLU A CA 1
ATOM 1919 C C . GLU A 1 246 ? 17.392 16.233 -8.497 1.00 92.38 246 GLU A C 1
ATOM 1921 O O . GLU A 1 246 ? 17.297 16.373 -7.277 1.00 92.38 246 GLU A O 1
ATOM 1926 N N . SER A 1 247 ? 16.606 15.391 -9.175 1.00 84.56 247 SER A N 1
ATOM 1927 C CA . SER A 1 247 ? 15.547 14.605 -8.534 1.00 84.56 247 SER A CA 1
ATOM 1928 C C . SER A 1 247 ? 16.100 13.642 -7.478 1.00 84.56 247 SER A C 1
ATOM 1930 O O . SER A 1 247 ? 15.492 13.469 -6.423 1.00 84.56 247 SER A O 1
ATOM 1932 N N . LEU A 1 248 ? 17.252 13.015 -7.738 1.00 90.06 248 LEU A N 1
ATOM 1933 C CA . LEU A 1 248 ? 17.924 12.142 -6.772 1.00 90.06 248 LEU A CA 1
ATOM 1934 C C . LEU A 1 248 ? 18.412 12.923 -5.550 1.00 90.06 248 LEU A C 1
ATOM 1936 O O . LEU A 1 248 ? 18.143 12.502 -4.427 1.00 90.06 248 LEU A O 1
ATOM 1940 N N . ALA A 1 249 ? 19.059 14.071 -5.753 1.00 91.62 249 ALA A N 1
ATOM 1941 C CA . ALA A 1 249 ? 19.537 14.911 -4.658 1.00 91.62 249 ALA A CA 1
ATOM 1942 C C . ALA A 1 249 ? 18.385 15.390 -3.757 1.00 91.62 249 ALA A C 1
ATOM 1944 O O . ALA A 1 249 ? 18.504 15.382 -2.529 1.00 91.62 249 ALA A O 1
ATOM 1945 N N . GLU A 1 250 ? 17.246 15.753 -4.350 1.00 89.44 250 GLU A N 1
ATOM 1946 C CA . GLU A 1 250 ? 16.051 16.148 -3.604 1.00 89.44 250 GLU A CA 1
ATOM 1947 C C . GLU A 1 250 ? 15.454 14.975 -2.813 1.00 89.44 250 GLU A C 1
ATOM 1949 O O . GLU A 1 250 ? 15.114 15.131 -1.639 1.00 89.44 250 GLU A O 1
ATOM 1954 N N . LEU A 1 251 ? 15.387 13.778 -3.406 1.00 91.75 251 LEU A N 1
ATOM 1955 C CA . LEU A 1 251 ? 14.934 12.576 -2.700 1.00 91.75 251 LEU A CA 1
ATOM 1956 C C . LEU A 1 251 ? 15.852 12.217 -1.523 1.00 91.75 251 LEU A C 1
ATOM 1958 O O . LEU A 1 251 ? 15.355 11.894 -0.446 1.00 91.75 251 LEU A O 1
ATOM 1962 N N . GLU A 1 252 ? 17.171 12.313 -1.690 1.00 89.12 252 GLU A N 1
ATOM 1963 C CA . GLU A 1 252 ? 18.143 12.090 -0.611 1.00 89.12 252 GLU A CA 1
ATOM 1964 C C . GLU A 1 252 ? 18.043 13.143 0.496 1.00 89.12 252 GLU A C 1
ATOM 1966 O O . GLU A 1 252 ? 18.263 12.848 1.673 1.00 89.12 252 GLU A O 1
ATOM 1971 N N . ARG A 1 253 ? 17.726 14.391 0.142 1.00 93.44 253 ARG A N 1
ATOM 1972 C CA . ARG A 1 253 ? 17.472 15.453 1.117 1.00 93.44 253 ARG A CA 1
ATOM 1973 C C . ARG A 1 253 ? 16.210 15.154 1.923 1.00 93.44 253 ARG A C 1
ATOM 1975 O O . ARG A 1 253 ? 16.251 15.226 3.146 1.00 93.44 253 ARG A O 1
ATOM 1982 N N . ILE A 1 254 ? 15.120 14.777 1.253 1.00 89.50 254 ILE A N 1
ATOM 1983 C CA . ILE A 1 254 ? 13.862 14.399 1.909 1.00 89.50 254 ILE A CA 1
ATOM 1984 C C . ILE A 1 254 ? 14.076 13.190 2.824 1.00 89.50 254 ILE A C 1
ATOM 1986 O O . ILE A 1 254 ? 13.617 13.222 3.962 1.00 89.50 254 ILE A O 1
ATOM 1990 N N . ALA A 1 255 ? 14.787 12.156 2.362 1.00 84.75 255 ALA A N 1
ATOM 1991 C CA . ALA A 1 255 ? 15.089 10.972 3.164 1.00 84.75 255 ALA A CA 1
ATOM 1992 C C . ALA A 1 255 ? 15.814 11.344 4.466 1.00 84.75 255 ALA A C 1
ATOM 1994 O O . ALA A 1 255 ? 15.340 10.986 5.541 1.00 84.75 255 ALA A O 1
ATOM 1995 N N . ARG A 1 256 ? 16.870 12.166 4.378 1.00 91.62 256 ARG A N 1
ATOM 1996 C CA . ARG A 1 256 ? 17.589 12.677 5.557 1.00 91.62 256 ARG A CA 1
ATOM 1997 C C . ARG A 1 256 ? 16.692 13.479 6.493 1.00 91.62 256 ARG A C 1
ATOM 1999 O O . ARG A 1 256 ? 16.685 13.230 7.689 1.00 91.62 256 ARG A O 1
ATOM 2006 N N . THR A 1 257 ? 15.879 14.393 5.964 1.00 88.62 257 THR A N 1
ATOM 2007 C CA . THR A 1 257 ? 14.945 15.172 6.795 1.00 88.62 257 THR A CA 1
ATOM 2008 C C . THR A 1 257 ? 13.916 14.280 7.497 1.00 88.62 257 THR A C 1
ATOM 2010 O O . THR A 1 257 ? 13.496 14.579 8.612 1.00 88.62 257 THR A O 1
ATOM 2013 N N . VAL A 1 258 ? 13.473 13.194 6.860 1.00 86.12 258 VAL A N 1
ATOM 2014 C CA . VAL A 1 258 ? 12.560 12.231 7.489 1.00 86.12 258 VAL A CA 1
ATOM 2015 C C . VAL A 1 258 ? 13.269 11.452 8.594 1.00 86.12 258 VAL A C 1
ATOM 2017 O O . VAL A 1 258 ? 12.706 11.345 9.679 1.00 86.12 258 VAL A O 1
ATOM 2020 N N . GLU A 1 259 ? 14.486 10.964 8.353 1.00 84.31 259 GLU A N 1
ATOM 2021 C CA . GLU A 1 259 ? 15.305 10.278 9.363 1.00 84.31 259 GLU A CA 1
ATOM 2022 C C . GLU A 1 259 ? 15.557 11.177 10.580 1.00 84.31 259 GLU A C 1
ATOM 2024 O O . GLU A 1 259 ? 15.216 10.793 11.695 1.00 84.31 259 GLU A O 1
ATOM 2029 N N . GLU A 1 260 ? 16.004 12.417 10.369 1.00 90.50 260 GLU A N 1
ATOM 2030 C CA . GLU A 1 260 ? 16.208 13.406 11.437 1.00 90.50 260 GLU A CA 1
ATOM 2031 C C . GLU A 1 260 ? 14.923 13.662 12.243 1.00 90.50 260 GLU A C 1
ATOM 2033 O O . GLU A 1 260 ? 14.952 13.774 13.470 1.00 90.50 260 GLU A O 1
ATOM 2038 N N . ARG A 1 261 ? 13.762 13.733 11.574 1.00 82.19 261 ARG A N 1
ATOM 2039 C CA . ARG A 1 261 ? 12.467 13.909 12.250 1.00 82.19 261 ARG A CA 1
ATOM 2040 C C . ARG A 1 261 ? 12.037 12.676 13.038 1.00 82.19 261 ARG A C 1
ATOM 2042 O O . ARG A 1 261 ? 11.404 12.844 14.079 1.00 82.19 261 ARG A O 1
ATOM 2049 N N . ILE A 1 262 ? 12.336 11.472 12.553 1.00 77.81 262 ILE A N 1
ATOM 2050 C CA . ILE A 1 262 ? 12.063 10.223 13.275 1.00 77.81 262 ILE A CA 1
ATOM 2051 C C . ILE A 1 262 ? 12.954 10.152 14.513 1.00 77.81 262 ILE A C 1
ATOM 2053 O O . ILE A 1 262 ? 12.437 9.941 15.605 1.00 77.81 262 ILE A O 1
ATOM 2057 N N . GLU A 1 263 ? 14.253 10.414 14.374 1.00 81.56 263 GLU A N 1
ATOM 2058 C CA . GLU A 1 263 ? 15.196 10.426 15.496 1.00 81.56 263 GLU A CA 1
ATOM 2059 C C . GLU A 1 263 ? 14.804 11.460 16.559 1.00 81.56 263 GLU A C 1
ATOM 2061 O O . GLU A 1 263 ? 14.779 11.147 17.751 1.00 81.56 263 GLU A O 1
ATOM 2066 N N . ALA A 1 264 ? 14.429 12.675 16.143 1.00 79.88 264 ALA A N 1
ATOM 2067 C CA . ALA A 1 264 ? 13.942 13.707 17.056 1.00 79.88 264 ALA A CA 1
ATOM 2068 C C . ALA A 1 264 ? 12.661 13.270 17.788 1.00 79.88 264 ALA A C 1
ATOM 2070 O O . ALA A 1 264 ? 12.554 13.420 19.005 1.00 79.88 264 ALA A O 1
ATOM 2071 N N . TRP A 1 265 ? 11.706 12.676 17.068 1.00 75.81 265 TRP A N 1
ATOM 2072 C CA . TRP A 1 265 ? 10.462 12.173 17.653 1.00 75.81 265 TRP A CA 1
ATOM 2073 C C . TRP A 1 265 ? 10.701 11.009 18.626 1.00 75.81 265 TRP A C 1
ATOM 2075 O O . TRP A 1 265 ? 10.089 10.960 19.693 1.00 75.81 265 TRP A O 1
ATOM 2085 N N . GLU A 1 266 ? 11.611 10.087 18.305 1.00 72.50 266 GLU A N 1
ATOM 2086 C CA . GLU A 1 266 ? 12.006 8.992 19.195 1.00 72.50 266 GLU A CA 1
ATOM 2087 C C . GLU A 1 266 ? 12.729 9.496 20.449 1.00 72.50 266 GLU A C 1
ATOM 2089 O O . GLU A 1 266 ? 12.500 8.966 21.541 1.00 72.50 266 GLU A O 1
ATOM 2094 N N . ALA A 1 267 ? 13.566 10.529 20.325 1.00 76.38 267 ALA A N 1
ATOM 2095 C CA . ALA A 1 267 ? 14.224 11.167 21.460 1.00 76.38 267 ALA A CA 1
ATOM 2096 C C . ALA A 1 267 ? 13.201 11.829 22.403 1.00 76.38 267 ALA A C 1
ATOM 2098 O O . ALA A 1 267 ? 13.197 11.536 23.606 1.00 76.38 267 ALA A O 1
ATOM 2099 N N . ASP A 1 268 ? 12.280 12.629 21.858 1.00 72.75 268 ASP A N 1
ATOM 2100 C CA . ASP A 1 268 ? 11.231 13.327 22.615 1.00 72.75 268 ASP A CA 1
ATOM 2101 C C . ASP A 1 268 ? 10.251 12.353 23.293 1.00 72.75 268 ASP A C 1
ATOM 2103 O O . ASP A 1 268 ? 9.901 12.506 24.476 1.00 72.75 268 ASP A O 1
ATOM 2107 N N . ASN A 1 269 ? 9.840 11.298 22.583 1.00 71.88 269 ASN A N 1
ATOM 2108 C CA . ASN A 1 269 ? 8.997 10.248 23.149 1.00 71.88 269 ASN A CA 1
ATOM 2109 C C . ASN A 1 269 ? 9.744 9.406 24.175 1.00 71.88 269 ASN A C 1
ATOM 2111 O O . ASN A 1 269 ? 9.201 9.110 25.239 1.00 71.88 269 ASN A O 1
ATOM 2115 N N . GLY A 1 270 ? 10.999 9.049 23.903 1.00 71.62 270 GLY A N 1
ATOM 2116 C CA . GLY A 1 270 ? 11.843 8.313 24.835 1.00 71.62 270 GLY A CA 1
ATOM 2117 C C . GLY A 1 270 ? 11.996 9.049 26.165 1.00 71.62 270 GLY A C 1
ATOM 2118 O O . GLY A 1 270 ? 11.894 8.432 27.228 1.00 71.62 270 GLY A O 1
ATOM 2119 N N . ASP A 1 271 ? 12.172 10.369 26.130 1.00 80.00 271 ASP A N 1
ATOM 2120 C CA . ASP A 1 271 ? 12.256 11.208 27.325 1.00 80.00 271 ASP A CA 1
ATOM 2121 C C . ASP A 1 271 ? 10.928 11.343 28.065 1.00 80.00 271 ASP A C 1
ATOM 2123 O O . ASP A 1 271 ? 10.897 11.273 29.299 1.00 80.00 271 ASP A O 1
ATOM 2127 N N . SER A 1 272 ? 9.822 11.475 27.338 1.00 80.25 272 SER A N 1
ATOM 2128 C CA . SER A 1 272 ? 8.482 11.539 27.926 1.00 80.25 272 SER A CA 1
ATOM 2129 C C . SER A 1 272 ? 8.098 10.219 28.602 1.00 80.25 272 SER A C 1
ATOM 2131 O O . SER A 1 272 ? 7.702 10.212 29.771 1.00 80.25 272 SER A O 1
ATOM 2133 N N . VAL A 1 273 ? 8.333 9.083 27.939 1.00 84.81 273 VAL A N 1
ATOM 2134 C CA . VAL A 1 273 ? 8.101 7.742 28.500 1.00 84.81 273 VAL A CA 1
ATOM 2135 C C . VAL A 1 273 ? 9.016 7.485 29.699 1.00 84.81 273 VAL A C 1
ATOM 2137 O O . VAL A 1 273 ? 8.557 6.962 30.714 1.00 84.81 273 VAL A O 1
ATOM 2140 N N . ARG A 1 274 ? 10.291 7.906 29.656 1.00 85.62 274 ARG A N 1
ATOM 2141 C CA . ARG A 1 274 ? 11.207 7.812 30.811 1.00 85.62 274 ARG A CA 1
ATOM 2142 C C . ARG A 1 274 ? 10.709 8.612 32.018 1.00 85.62 274 ARG A C 1
ATOM 2144 O O . ARG A 1 274 ? 10.781 8.118 33.147 1.00 85.62 274 ARG A O 1
ATOM 2151 N N . LYS A 1 275 ? 10.196 9.830 31.809 1.00 85.62 275 LYS A N 1
ATOM 2152 C CA . LYS A 1 275 ? 9.610 10.657 32.881 1.00 85.62 275 LYS A CA 1
ATOM 2153 C C . LYS A 1 275 ? 8.384 9.979 33.488 1.00 85.62 275 LYS A C 1
ATOM 2155 O O . LYS A 1 275 ? 8.308 9.867 34.711 1.00 85.62 275 LYS A O 1
ATOM 2160 N N . LEU A 1 276 ? 7.480 9.465 32.653 1.00 86.94 276 LEU A N 1
ATOM 2161 C CA . LEU A 1 276 ? 6.302 8.723 33.109 1.00 86.94 276 LEU A CA 1
ATOM 2162 C C . LEU A 1 276 ? 6.704 7.464 33.887 1.00 86.94 276 LEU A C 1
ATOM 2164 O O . LEU A 1 276 ? 6.263 7.285 35.019 1.00 86.94 276 LEU A O 1
ATOM 2168 N N . ALA A 1 277 ? 7.627 6.652 33.366 1.00 88.81 277 ALA A N 1
ATOM 2169 C CA . ALA A 1 277 ? 8.155 5.479 34.066 1.00 88.81 277 ALA A CA 1
ATOM 2170 C C . ALA A 1 277 ? 8.730 5.834 35.444 1.00 88.81 277 ALA A C 1
ATOM 2172 O O . ALA A 1 277 ? 8.480 5.126 36.421 1.00 88.81 277 ALA A O 1
ATOM 2173 N N . LYS A 1 278 ? 9.436 6.965 35.572 1.00 90.12 278 LYS A N 1
ATOM 2174 C CA . LYS A 1 278 ? 9.925 7.450 36.869 1.00 90.12 278 LYS A CA 1
ATOM 2175 C C . LYS A 1 278 ? 8.774 7.778 37.827 1.00 90.12 278 LYS A C 1
ATOM 2177 O O . LYS A 1 278 ? 8.831 7.326 38.970 1.00 90.12 278 LYS A O 1
ATOM 2182 N N . ILE A 1 279 ? 7.745 8.494 37.368 1.00 89.62 279 ILE A N 1
ATOM 2183 C CA . ILE A 1 279 ? 6.563 8.872 38.165 1.00 89.62 279 ILE A CA 1
ATOM 2184 C C . ILE A 1 279 ? 5.822 7.625 38.660 1.00 89.62 279 ILE A C 1
ATOM 2186 O O . ILE A 1 279 ? 5.653 7.452 39.867 1.00 89.62 279 ILE A O 1
ATOM 2190 N N . TYR A 1 280 ? 5.459 6.714 37.755 1.00 87.75 280 TYR A N 1
ATOM 2191 C CA . TYR A 1 280 ? 4.729 5.494 38.109 1.00 87.75 280 TYR A CA 1
ATOM 2192 C C . TYR A 1 280 ? 5.566 4.551 38.980 1.00 87.75 280 TYR A C 1
ATOM 2194 O O . TYR A 1 280 ? 5.047 3.955 39.920 1.00 87.75 280 TYR A O 1
ATOM 2202 N N . SER A 1 281 ? 6.883 4.475 38.760 1.00 88.81 281 SER A N 1
ATOM 2203 C CA . SER A 1 281 ? 7.769 3.669 39.610 1.00 88.81 281 SER A CA 1
ATOM 2204 C C . SER A 1 281 ? 7.927 4.212 41.034 1.00 88.81 281 SER A C 1
ATOM 2206 O O . SER A 1 281 ? 8.342 3.467 41.924 1.00 88.81 281 SER A O 1
ATOM 2208 N N . ALA A 1 282 ? 7.680 5.504 41.262 1.00 89.38 282 ALA A N 1
ATOM 2209 C CA . ALA A 1 282 ? 7.755 6.116 42.586 1.00 89.38 282 ALA A CA 1
ATOM 2210 C C . ALA A 1 282 ? 6.479 5.884 43.414 1.00 89.38 282 ALA A C 1
ATOM 2212 O O . ALA A 1 282 ? 6.511 6.053 44.631 1.00 89.38 282 ALA A O 1
ATOM 2213 N N . MET A 1 283 ? 5.379 5.476 42.774 1.00 90.94 283 MET A N 1
ATOM 2214 C CA . MET A 1 283 ? 4.112 5.168 43.433 1.00 90.94 283 MET A CA 1
ATOM 2215 C C . MET A 1 283 ? 4.065 3.732 43.975 1.00 90.94 283 MET A C 1
ATOM 2217 O O . MET A 1 283 ? 4.882 2.876 43.632 1.00 90.94 283 MET A O 1
ATOM 2221 N N . ALA A 1 284 ? 3.079 3.462 44.836 1.00 92.69 284 ALA A N 1
ATOM 2222 C CA . ALA A 1 284 ? 2.789 2.112 45.307 1.00 92.69 284 ALA A CA 1
ATOM 2223 C C . ALA A 1 284 ? 2.343 1.208 44.135 1.00 92.69 284 ALA A C 1
ATOM 2225 O O . ALA A 1 284 ? 1.546 1.658 43.306 1.00 92.69 284 ALA A O 1
ATOM 2226 N N . PRO A 1 285 ? 2.792 -0.062 44.076 1.00 90.62 285 PRO A N 1
ATOM 2227 C CA . PRO A 1 285 ? 2.591 -0.928 42.913 1.00 90.62 285 PRO A CA 1
ATOM 2228 C C . PRO A 1 285 ? 1.113 -1.180 42.591 1.00 90.62 285 PRO A C 1
ATOM 2230 O O . PRO A 1 285 ? 0.744 -1.143 41.424 1.00 90.62 285 PRO A O 1
ATOM 2233 N N . GLY A 1 286 ? 0.253 -1.329 43.605 1.00 90.00 286 GLY A N 1
ATOM 2234 C CA . GLY A 1 286 ? -1.191 -1.493 43.390 1.00 90.00 286 GLY A CA 1
ATOM 2235 C C . GLY A 1 286 ? -1.864 -0.255 42.784 1.00 90.00 286 GLY A C 1
ATOM 2236 O O . GLY A 1 286 ? -2.705 -0.380 41.903 1.00 90.00 286 GLY A O 1
ATOM 2237 N N . ARG A 1 287 ? -1.449 0.957 43.186 1.00 90.06 287 ARG A N 1
ATOM 2238 C CA . ARG A 1 287 ? -1.981 2.208 42.610 1.00 90.06 287 ARG A CA 1
ATOM 2239 C C . ARG A 1 287 ? -1.463 2.441 41.191 1.00 90.06 287 ARG A C 1
ATOM 2241 O O . ARG A 1 287 ? -2.194 2.949 40.351 1.00 90.06 287 ARG A O 1
ATOM 2248 N N . ALA A 1 288 ? -0.211 2.072 40.923 1.00 89.25 288 ALA A N 1
ATOM 2249 C CA . ALA A 1 288 ? 0.354 2.135 39.580 1.00 89.25 288 ALA A CA 1
ATOM 2250 C C . ALA A 1 288 ? -0.343 1.150 38.626 1.00 89.25 288 ALA A C 1
ATOM 2252 O O . ALA A 1 288 ? -0.638 1.530 37.500 1.00 89.25 288 ALA A O 1
ATOM 2253 N N . ALA A 1 289 ? -0.654 -0.068 39.082 1.00 90.81 289 ALA A N 1
ATOM 2254 C CA . ALA A 1 289 ? -1.376 -1.065 38.292 1.00 90.81 289 ALA A CA 1
ATOM 2255 C C . ALA A 1 289 ? -2.770 -0.573 37.874 1.00 90.81 289 ALA A C 1
ATOM 2257 O O . ALA A 1 289 ? -3.065 -0.569 36.686 1.00 90.81 289 ALA A O 1
ATOM 2258 N N . GLN A 1 290 ? -3.561 -0.037 38.812 1.00 92.19 290 GLN A N 1
ATOM 2259 C CA . GLN A 1 290 ? -4.888 0.528 38.515 1.00 92.19 290 GLN A CA 1
ATOM 2260 C C . GLN A 1 290 ? -4.839 1.616 37.431 1.00 92.19 290 GLN A C 1
ATOM 2262 O O . GLN A 1 290 ? -5.617 1.594 36.484 1.00 92.19 290 GLN A O 1
ATOM 2267 N N . LEU A 1 291 ? -3.882 2.544 37.529 1.00 89.19 291 LEU A N 1
ATOM 2268 C CA . LEU A 1 291 ? -3.738 3.622 36.546 1.00 89.19 291 LEU A CA 1
ATOM 2269 C C . LEU A 1 291 ? -3.240 3.123 35.180 1.00 89.19 291 LEU A C 1
ATOM 2271 O O . LEU A 1 291 ? -3.604 3.690 34.155 1.00 89.19 291 LEU A O 1
ATOM 2275 N N . LEU A 1 292 ? -2.393 2.090 35.146 1.00 88.94 292 LEU A N 1
ATOM 2276 C CA . LEU A 1 292 ? -1.907 1.493 33.896 1.00 88.94 292 LEU A CA 1
ATOM 2277 C C . LEU A 1 292 ? -2.967 0.627 33.206 1.00 88.94 292 LEU A C 1
ATOM 2279 O O . LEU A 1 292 ? -2.904 0.440 31.993 1.00 88.94 292 LEU A O 1
ATOM 2283 N N . GLU A 1 293 ? -3.936 0.118 33.962 1.00 89.31 293 GLU A N 1
ATOM 2284 C CA . GLU A 1 293 ? -5.062 -0.655 33.444 1.00 89.31 293 GLU A CA 1
ATOM 2285 C C . GLU A 1 293 ? -6.061 0.229 32.685 1.00 89.31 293 GLU A C 1
ATOM 2287 O O . GLU A 1 293 ? -6.571 -0.172 31.638 1.00 89.31 293 GLU A O 1
ATOM 2292 N N . GLU A 1 294 ? -6.250 1.469 33.146 1.00 87.50 294 GLU A N 1
ATOM 2293 C CA . GLU A 1 294 ? -7.026 2.506 32.449 1.00 87.50 294 GLU A CA 1
ATOM 2294 C C . GLU A 1 294 ? -6.276 3.115 31.251 1.00 87.50 294 GLU A C 1
ATOM 2296 O O . GLU A 1 294 ? -6.892 3.690 30.352 1.00 87.50 294 GLU A O 1
ATOM 2301 N N . LEU A 1 295 ? -4.946 2.984 31.210 1.00 87.88 295 LEU A N 1
ATOM 2302 C CA . LEU A 1 295 ? -4.114 3.527 30.140 1.00 87.88 295 LEU A CA 1
ATOM 2303 C C . LEU A 1 295 ? -4.133 2.634 28.885 1.00 87.88 295 LEU A C 1
ATOM 2305 O O . LEU A 1 295 ? -4.330 1.410 28.936 1.00 87.88 295 LEU A O 1
ATOM 2309 N N . GLU A 1 296 ? -3.868 3.256 27.733 1.00 85.81 296 GLU A N 1
ATOM 2310 C CA . GLU A 1 296 ? -3.672 2.553 26.467 1.00 85.81 296 GLU A CA 1
ATOM 2311 C C . GLU A 1 296 ? -2.560 1.501 26.601 1.00 85.81 296 GLU A C 1
ATOM 2313 O O . GLU A 1 296 ? -1.460 1.788 27.084 1.00 85.81 296 GLU A O 1
ATOM 2318 N N . VAL A 1 297 ? -2.840 0.276 26.141 1.00 85.25 297 VAL A N 1
ATOM 2319 C CA . VAL A 1 297 ? -1.942 -0.881 26.281 1.00 85.25 297 VAL A CA 1
ATOM 2320 C C . VAL A 1 297 ? -0.549 -0.588 25.714 1.00 85.25 297 VAL A C 1
ATOM 2322 O O . VAL A 1 297 ? 0.452 -0.971 26.323 1.00 85.25 297 VAL A O 1
ATOM 2325 N N . GLY A 1 298 ? -0.461 0.110 24.576 1.00 84.25 298 GLY A N 1
ATOM 2326 C CA . GLY A 1 298 ? 0.810 0.457 23.935 1.00 84.25 298 GLY A CA 1
ATOM 2327 C C . GLY A 1 298 ? 1.690 1.341 24.819 1.00 84.25 298 GLY A C 1
ATOM 2328 O O . GLY A 1 298 ? 2.835 0.988 25.110 1.00 84.25 298 GLY A O 1
ATOM 2329 N N . LEU A 1 299 ? 1.135 2.447 25.319 1.00 83.00 299 LEU A N 1
ATOM 2330 C CA . LEU A 1 299 ? 1.844 3.375 26.199 1.00 83.00 299 LEU A CA 1
ATOM 2331 C C . LEU A 1 299 ? 2.187 2.732 27.552 1.00 83.00 299 LEU A C 1
ATOM 2333 O O . LEU A 1 299 ? 3.316 2.862 28.024 1.00 83.00 299 LEU A O 1
ATOM 2337 N N . ALA A 1 300 ? 1.259 1.977 28.148 1.00 88.25 300 ALA A N 1
ATOM 2338 C CA . ALA A 1 300 ? 1.504 1.246 29.391 1.00 88.25 300 ALA A CA 1
ATOM 2339 C C . ALA A 1 300 ? 2.664 0.246 29.244 1.00 88.25 300 ALA A C 1
ATOM 2341 O O . ALA A 1 300 ? 3.527 0.158 30.120 1.00 88.25 300 ALA A O 1
ATOM 2342 N N . THR A 1 301 ? 2.732 -0.462 28.112 1.00 90.56 301 THR A N 1
ATOM 2343 C CA . THR A 1 301 ? 3.816 -1.410 27.805 1.00 90.56 301 THR A CA 1
ATOM 2344 C C . THR A 1 301 ? 5.160 -0.692 27.712 1.00 90.56 301 THR A C 1
ATOM 2346 O O . THR A 1 301 ? 6.137 -1.136 28.315 1.00 90.56 301 THR A O 1
ATOM 2349 N N . GLN A 1 302 ? 5.215 0.451 27.019 1.00 87.69 302 GLN A N 1
ATOM 2350 C CA . GLN A 1 302 ? 6.436 1.254 26.901 1.00 87.69 302 GLN A CA 1
ATOM 2351 C C . GLN A 1 302 ? 6.904 1.799 28.258 1.00 87.69 302 GLN A C 1
ATOM 2353 O O . GLN A 1 302 ? 8.099 1.777 28.553 1.00 87.69 302 GLN A O 1
ATOM 2358 N N . ILE A 1 303 ? 5.973 2.239 29.109 1.00 89.06 303 ILE A N 1
ATOM 2359 C CA . ILE A 1 303 ? 6.268 2.705 30.470 1.00 89.06 303 ILE A CA 1
ATOM 2360 C C . ILE A 1 303 ? 6.851 1.561 31.308 1.00 89.06 303 ILE A C 1
ATOM 2362 O O . ILE A 1 303 ? 7.922 1.725 31.894 1.00 89.06 303 ILE A O 1
ATOM 2366 N N . VAL A 1 304 ? 6.197 0.393 31.331 1.00 89.19 304 VAL A N 1
ATOM 2367 C CA . VAL A 1 304 ? 6.649 -0.779 32.102 1.00 89.19 304 VAL A CA 1
ATOM 2368 C C . VAL A 1 304 ? 8.003 -1.293 31.604 1.00 89.19 304 VAL A C 1
ATOM 2370 O O . VAL A 1 304 ? 8.862 -1.613 32.425 1.00 89.19 304 VAL A O 1
ATOM 2373 N N . ALA A 1 305 ? 8.245 -1.283 30.290 1.00 88.69 305 ALA A N 1
ATOM 2374 C CA . ALA A 1 305 ? 9.527 -1.667 29.695 1.00 88.69 305 ALA A CA 1
ATOM 2375 C C . ALA A 1 305 ? 10.691 -0.734 30.081 1.00 88.69 305 ALA A C 1
ATOM 2377 O O . ALA A 1 305 ? 11.851 -1.140 30.041 1.00 88.69 305 ALA A O 1
ATOM 2378 N N . LYS A 1 306 ? 10.409 0.523 30.452 1.00 88.00 306 LYS A N 1
ATOM 2379 C CA . LYS A 1 306 ? 11.418 1.496 30.910 1.00 88.00 306 LYS A CA 1
ATOM 2380 C C . LYS A 1 306 ? 11.570 1.544 32.438 1.00 88.00 306 LYS A C 1
ATOM 2382 O O . LYS A 1 306 ? 12.414 2.290 32.939 1.00 88.00 306 LYS A O 1
ATOM 2387 N N . MET A 1 307 ? 10.786 0.773 33.195 1.00 89.50 307 MET A N 1
ATOM 2388 C CA . MET A 1 307 ? 10.935 0.632 34.649 1.00 89.50 307 MET A CA 1
ATOM 2389 C C . MET A 1 307 ? 12.041 -0.372 35.006 1.00 89.50 307 MET A C 1
ATOM 2391 O O . MET A 1 307 ? 12.403 -1.232 34.215 1.00 89.50 307 MET A O 1
ATOM 2395 N N . LYS A 1 308 ? 12.573 -0.294 36.235 1.00 89.25 308 LYS A N 1
ATOM 2396 C CA . LYS A 1 308 ? 13.494 -1.320 36.760 1.00 89.25 308 LYS A CA 1
ATOM 2397 C C . LYS A 1 308 ? 12.753 -2.648 36.946 1.00 89.25 308 LYS A C 1
ATOM 2399 O O . LYS A 1 308 ? 11.692 -2.631 37.570 1.00 89.25 308 LYS A O 1
ATOM 2404 N N . ASP A 1 309 ? 13.374 -3.763 36.565 1.00 90.31 309 ASP A N 1
ATOM 2405 C CA . ASP A 1 309 ? 12.807 -5.128 36.565 1.00 90.31 309 ASP A CA 1
ATOM 2406 C C . ASP A 1 309 ? 12.033 -5.493 37.841 1.00 90.31 309 ASP A C 1
ATOM 2408 O O . ASP A 1 309 ? 10.924 -6.020 37.804 1.00 90.31 309 ASP A O 1
ATOM 2412 N N . LYS A 1 310 ? 12.582 -5.148 39.012 1.00 91.19 310 LYS A N 1
ATOM 2413 C CA . LYS A 1 310 ? 11.933 -5.429 40.302 1.00 91.19 310 LYS A CA 1
ATOM 2414 C C . LYS A 1 310 ? 10.614 -4.668 40.485 1.00 91.19 310 LYS A C 1
ATOM 2416 O O . LYS A 1 310 ? 9.682 -5.182 41.097 1.00 91.19 310 LYS A O 1
ATOM 2421 N N . LYS A 1 311 ? 10.546 -3.423 40.006 1.00 91.50 311 LYS A N 1
ATOM 2422 C CA . LYS A 1 311 ? 9.351 -2.577 40.119 1.00 91.50 311 LYS A CA 1
ATOM 2423 C C . LYS A 1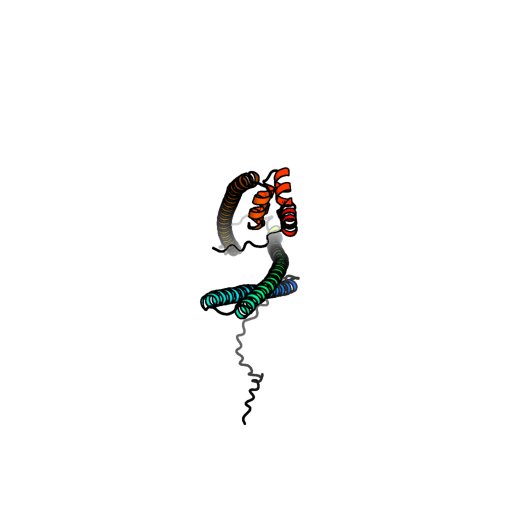 311 ? 8.327 -2.910 39.040 1.00 91.50 311 LYS A C 1
ATOM 2425 O O . LYS A 1 311 ? 7.145 -2.914 39.353 1.00 91.50 311 LYS A O 1
ATOM 2430 N N . SER A 1 312 ? 8.759 -3.208 37.815 1.00 89.75 312 SER A N 1
ATOM 2431 C CA . SER A 1 312 ? 7.854 -3.665 36.755 1.00 89.75 312 SER A CA 1
ATOM 2432 C C . SER A 1 312 ? 7.194 -4.991 37.130 1.00 89.75 312 SER A C 1
ATOM 2434 O O . SER A 1 312 ? 5.976 -5.086 37.045 1.00 89.75 312 SER A O 1
ATOM 2436 N N . ALA A 1 313 ? 7.944 -5.960 37.665 1.00 90.12 313 ALA A N 1
ATOM 2437 C CA . ALA A 1 313 ? 7.380 -7.223 38.150 1.00 90.12 313 ALA A CA 1
ATOM 2438 C C . ALA A 1 313 ? 6.323 -7.020 39.253 1.00 90.12 313 ALA A C 1
ATOM 2440 O O . ALA A 1 313 ? 5.257 -7.628 39.212 1.00 90.12 313 ALA A O 1
ATOM 2441 N N . ALA A 1 314 ? 6.586 -6.127 40.215 1.00 92.06 314 ALA A N 1
ATOM 2442 C CA . ALA A 1 314 ? 5.644 -5.825 41.296 1.00 92.06 314 ALA A CA 1
ATOM 2443 C C . ALA A 1 314 ? 4.350 -5.149 40.809 1.00 92.06 314 ALA A C 1
ATOM 2445 O O . ALA A 1 314 ? 3.310 -5.309 41.442 1.00 92.06 314 ALA A O 1
ATOM 2446 N N . VAL A 1 315 ? 4.416 -4.387 39.714 1.00 91.44 315 VAL A N 1
ATOM 2447 C CA . VAL A 1 315 ? 3.249 -3.751 39.087 1.00 91.44 315 VAL A CA 1
ATOM 2448 C C . VAL A 1 315 ? 2.484 -4.749 38.218 1.00 91.44 315 VAL A C 1
ATOM 2450 O O . VAL A 1 315 ? 1.268 -4.830 38.341 1.00 91.44 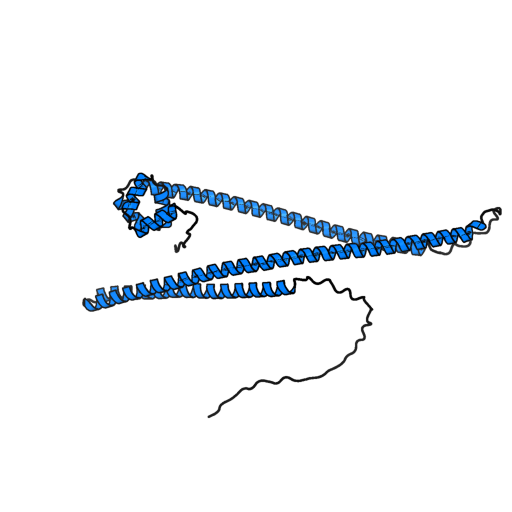315 VAL A O 1
ATOM 2453 N N . LEU A 1 316 ? 3.178 -5.559 37.408 1.00 90.12 316 LEU A N 1
ATOM 2454 C CA . LEU A 1 316 ? 2.560 -6.606 36.584 1.00 90.12 316 LEU A CA 1
ATOM 2455 C C . LEU A 1 316 ? 1.806 -7.641 37.431 1.00 90.12 316 LEU A C 1
ATOM 2457 O O . LEU A 1 316 ? 0.740 -8.087 37.032 1.00 90.12 316 LEU A O 1
ATOM 2461 N N . ALA A 1 317 ? 2.319 -7.973 38.620 1.00 91.69 317 ALA A N 1
ATOM 2462 C CA . ALA A 1 317 ? 1.665 -8.892 39.553 1.00 91.69 317 ALA A CA 1
ATOM 2463 C C . ALA A 1 317 ? 0.340 -8.366 40.141 1.00 91.69 317 ALA A C 1
ATOM 2465 O O . ALA A 1 317 ? -0.400 -9.136 40.743 1.00 91.69 317 ALA A O 1
ATOM 2466 N N . GLN A 1 318 ? 0.071 -7.062 40.023 1.00 93.12 318 GLN A N 1
ATOM 2467 C CA . GLN A 1 318 ? -1.138 -6.408 40.535 1.00 93.12 318 GLN A CA 1
ATOM 2468 C C . GLN A 1 318 ? -2.151 -6.082 39.422 1.00 93.12 318 GLN A C 1
ATOM 2470 O O . GLN A 1 318 ? -3.209 -5.533 39.719 1.00 93.12 318 GLN A O 1
ATOM 2475 N N . LEU A 1 319 ? -1.822 -6.375 38.159 1.00 91.38 319 LEU A N 1
ATOM 2476 C CA . LEU A 1 319 ? -2.724 -6.224 37.013 1.00 91.38 319 LEU A CA 1
ATOM 2477 C C . LEU A 1 319 ? -3.618 -7.459 36.848 1.00 91.38 319 LEU A C 1
ATOM 2479 O O . LEU A 1 319 ? -3.314 -8.532 37.373 1.00 91.38 319 LEU A O 1
ATOM 2483 N N . SER A 1 320 ? -4.685 -7.328 36.056 1.00 91.12 320 SER A N 1
ATOM 2484 C CA . SER A 1 320 ? -5.430 -8.491 35.566 1.00 91.12 320 SER A CA 1
ATOM 2485 C C . SER A 1 320 ? -4.545 -9.423 34.724 1.00 91.12 320 SER A C 1
ATOM 2487 O O . SER A 1 320 ? -3.630 -8.984 34.021 1.00 91.12 320 SER A O 1
ATOM 2489 N N . GLU A 1 321 ? -4.824 -10.727 34.795 1.00 89.62 321 GLU A N 1
ATOM 2490 C CA . GLU A 1 321 ? -4.041 -11.779 34.131 1.00 89.62 321 GLU A CA 1
ATOM 2491 C C . GLU A 1 321 ? -3.932 -11.547 32.615 1.00 89.62 321 GLU A C 1
ATOM 2493 O O . GLU A 1 321 ? -2.832 -11.579 32.057 1.00 89.62 321 GLU A O 1
ATOM 2498 N N . ASP A 1 322 ? -5.047 -11.196 31.970 1.00 87.00 322 ASP A N 1
ATOM 2499 C CA . ASP A 1 322 ? -5.101 -10.909 30.534 1.00 87.00 322 ASP A CA 1
ATOM 2500 C C . ASP A 1 322 ? -4.231 -9.702 30.149 1.00 87.00 322 ASP A C 1
ATOM 2502 O O . ASP A 1 322 ? -3.460 -9.768 29.186 1.00 87.00 322 ASP A O 1
ATOM 2506 N N . ARG A 1 323 ? -4.290 -8.607 30.924 1.00 88.56 323 ARG A N 1
ATOM 2507 C CA . ARG A 1 323 ? -3.465 -7.409 30.686 1.00 88.56 323 ARG A CA 1
ATOM 2508 C C . ARG A 1 323 ? -1.989 -7.686 30.913 1.00 88.56 323 ARG A C 1
ATOM 2510 O O . ARG A 1 323 ? -1.165 -7.260 30.103 1.00 88.56 323 ARG A O 1
ATOM 2517 N N . ALA A 1 324 ? -1.641 -8.390 31.986 1.00 89.81 324 ALA A N 1
ATOM 2518 C CA . ALA A 1 324 ? -0.256 -8.728 32.283 1.00 89.81 324 ALA A CA 1
ATOM 2519 C C . ALA A 1 324 ? 0.351 -9.600 31.169 1.00 89.81 324 ALA A C 1
ATOM 2521 O O . ALA A 1 324 ? 1.478 -9.342 30.731 1.00 89.81 324 ALA A O 1
ATOM 2522 N N . LEU A 1 325 ? -0.400 -10.585 30.662 1.00 88.62 325 LEU A N 1
ATOM 2523 C CA . LEU A 1 325 ? 0.020 -11.440 29.549 1.00 88.62 325 LEU A CA 1
ATOM 2524 C C . LEU A 1 325 ? 0.164 -10.664 28.235 1.00 88.62 325 LEU A C 1
ATOM 2526 O O . LEU A 1 325 ? 1.172 -10.839 27.545 1.00 88.62 325 LEU A O 1
ATOM 2530 N N . ASP A 1 326 ? -0.794 -9.800 27.892 1.00 88.62 326 ASP A N 1
ATOM 2531 C CA . ASP A 1 326 ? -0.728 -8.987 26.670 1.00 88.62 326 ASP A CA 1
ATOM 2532 C C . ASP A 1 326 ? 0.474 -8.028 26.702 1.00 88.62 326 ASP A C 1
ATOM 2534 O O . ASP A 1 326 ? 1.288 -7.999 25.777 1.00 88.62 326 ASP A O 1
ATOM 2538 N N . MET A 1 327 ? 0.681 -7.324 27.819 1.00 88.94 327 MET A N 1
ATOM 2539 C CA . MET A 1 327 ? 1.850 -6.456 28.000 1.00 88.94 327 MET A CA 1
ATOM 2540 C C . MET A 1 327 ? 3.161 -7.247 27.930 1.00 88.94 327 MET A C 1
ATOM 2542 O O . MET A 1 327 ? 4.098 -6.822 27.256 1.00 88.94 327 MET A O 1
ATOM 2546 N N . SER A 1 328 ? 3.231 -8.426 28.552 1.00 88.12 328 SER A N 1
ATOM 2547 C CA . SER A 1 328 ? 4.435 -9.272 28.532 1.00 88.12 328 SER A CA 1
ATOM 2548 C C . SER A 1 328 ? 4.776 -9.757 27.119 1.00 88.12 328 SER A C 1
ATOM 2550 O O . SER A 1 328 ? 5.942 -9.738 26.722 1.00 88.12 328 SER A O 1
ATOM 2552 N N . ARG A 1 329 ? 3.765 -10.127 26.319 1.00 89.44 329 ARG A N 1
ATOM 2553 C CA . ARG A 1 329 ? 3.940 -10.488 24.901 1.00 89.44 329 ARG A CA 1
ATOM 2554 C C . ARG A 1 329 ? 4.463 -9.313 24.079 1.00 89.44 329 ARG A C 1
ATOM 2556 O O . ARG A 1 329 ? 5.368 -9.495 23.268 1.00 89.44 329 ARG A O 1
ATOM 2563 N N . ARG A 1 330 ? 3.935 -8.110 24.314 1.00 86.50 330 ARG A N 1
ATOM 2564 C CA . ARG A 1 330 ? 4.343 -6.890 23.600 1.00 86.50 330 ARG A CA 1
ATOM 2565 C C . ARG A 1 330 ? 5.753 -6.429 23.971 1.00 86.50 330 ARG A C 1
ATOM 2567 O O . ARG A 1 330 ? 6.474 -5.957 23.099 1.00 86.50 330 ARG A O 1
ATOM 2574 N N . VAL A 1 331 ? 6.184 -6.619 25.223 1.00 85.94 331 VAL A N 1
ATOM 2575 C CA . VAL A 1 331 ? 7.586 -6.386 25.624 1.00 85.94 331 VAL A CA 1
ATOM 2576 C C . VAL A 1 331 ? 8.529 -7.385 24.942 1.00 85.94 331 VAL A C 1
ATOM 2578 O O . VAL A 1 331 ? 9.606 -6.994 24.496 1.00 85.94 331 VAL A O 1
ATOM 2581 N N . ALA A 1 332 ? 8.134 -8.658 24.827 1.00 84.38 332 ALA A N 1
ATOM 2582 C CA . ALA A 1 332 ? 8.945 -9.695 24.182 1.00 84.38 332 ALA A CA 1
ATOM 2583 C C . ALA A 1 332 ? 9.046 -9.528 22.653 1.00 84.38 332 ALA A C 1
ATOM 2585 O O . ALA A 1 332 ? 10.070 -9.874 22.061 1.00 84.38 332 ALA A O 1
ATOM 2586 N N . HIS A 1 333 ? 8.010 -8.976 22.013 1.00 81.62 333 HIS A N 1
ATOM 2587 C CA . HIS A 1 333 ? 7.959 -8.772 20.564 1.00 81.62 333 HIS A CA 1
ATOM 2588 C C . HIS A 1 333 ? 7.567 -7.332 20.177 1.00 81.62 333 HIS A C 1
ATOM 2590 O O . HIS A 1 333 ? 6.448 -7.104 19.714 1.00 81.62 333 HIS A O 1
ATOM 2596 N N . PRO A 1 334 ? 8.498 -6.361 20.271 1.00 63.22 334 PRO A N 1
ATOM 2597 C CA . PRO A 1 334 ? 8.205 -4.946 20.014 1.00 63.22 334 PRO A CA 1
ATOM 2598 C C . PRO A 1 334 ? 7.759 -4.637 18.576 1.00 63.22 334 PRO A C 1
ATOM 2600 O O . PRO A 1 334 ? 7.054 -3.663 18.346 1.00 63.22 334 PRO A O 1
ATOM 2603 N N . LEU A 1 335 ? 8.172 -5.462 17.604 1.00 49.62 335 LEU A N 1
ATOM 2604 C CA . LEU A 1 335 ? 7.900 -5.267 16.171 1.00 49.62 335 LEU A CA 1
ATOM 2605 C C . LEU A 1 335 ? 6.694 -6.069 15.656 1.00 49.62 335 LEU A C 1
ATOM 2607 O O . LEU A 1 335 ? 6.317 -5.928 14.497 1.00 49.62 335 LEU A O 1
ATOM 2611 N N . ALA A 1 336 ? 6.104 -6.934 16.485 1.00 45.28 336 ALA A N 1
ATOM 2612 C CA . ALA A 1 336 ? 5.073 -7.878 16.060 1.00 45.28 336 ALA A CA 1
ATOM 2613 C C . ALA A 1 336 ? 3.749 -7.651 16.795 1.00 45.28 336 ALA A C 1
ATOM 2615 O O . ALA A 1 336 ? 3.188 -8.588 17.346 1.00 45.28 336 ALA A O 1
ATOM 2616 N N . MET A 1 337 ? 3.252 -6.414 16.826 1.00 42.41 337 MET A N 1
ATOM 2617 C CA . MET A 1 337 ? 1.821 -6.123 16.964 1.00 42.41 337 MET A CA 1
ATOM 2618 C C . MET A 1 337 ? 1.588 -4.615 16.883 1.00 42.41 337 MET A C 1
ATOM 2620 O O . MET A 1 337 ? 1.710 -3.899 17.872 1.00 42.41 337 MET A O 1
ATOM 2624 N N . GLU A 1 338 ? 1.171 -4.149 15.712 1.00 44.62 338 GLU A N 1
ATOM 2625 C CA . GLU A 1 338 ? 0.459 -2.882 15.579 1.00 44.62 338 GLU A CA 1
ATOM 2626 C C . GLU A 1 338 ? -1.031 -3.182 15.324 1.00 44.62 338 GLU A C 1
ATOM 2628 O O . GLU A 1 338 ? -1.487 -3.186 14.177 1.00 44.62 338 GLU A O 1
ATOM 2633 N N . PRO A 1 339 ? -1.844 -3.486 16.353 1.00 40.41 339 PRO A N 1
ATOM 2634 C CA . PRO A 1 339 ? -3.272 -3.283 16.240 1.00 40.41 339 PRO A CA 1
ATOM 2635 C C . PRO A 1 339 ? -3.546 -1.804 16.529 1.00 40.41 339 PRO A C 1
ATOM 2637 O O . PRO A 1 339 ? -3.478 -1.374 17.671 1.00 40.41 339 PRO A O 1
ATOM 2640 N N . ALA A 1 340 ? -3.776 -1.055 15.447 1.00 36.78 340 ALA A N 1
ATOM 2641 C CA . ALA A 1 340 ? -4.494 0.220 15.351 1.00 36.78 340 ALA A CA 1
ATOM 2642 C C . ALA A 1 340 ? -4.639 1.042 16.642 1.00 36.78 340 ALA A C 1
ATOM 2644 O O . ALA A 1 340 ? -5.390 0.675 17.540 1.00 36.78 340 ALA A O 1
ATOM 2645 N N . SER A 1 341 ? -4.075 2.244 16.634 1.00 29.84 341 SER A N 1
ATOM 2646 C CA . SER A 1 341 ? -4.630 3.363 17.384 1.00 29.84 341 SER A CA 1
ATOM 2647 C C . SER A 1 341 ? -5.869 3.908 16.651 1.00 29.84 341 SER A C 1
ATOM 2649 O O . SER A 1 341 ? -5.758 4.388 15.521 1.00 29.84 341 SER A O 1
ATOM 2651 N N . PRO A 1 342 ? -7.069 3.883 17.255 1.00 52.06 342 PRO A N 1
ATOM 2652 C CA . PRO A 1 342 ? -8.089 4.874 16.996 1.00 52.06 342 PRO A CA 1
ATOM 2653 C C . PRO A 1 342 ? -7.949 5.938 18.089 1.00 52.06 342 PRO A C 1
ATOM 2655 O O . PRO A 1 342 ? -8.504 5.798 19.174 1.00 52.06 342 PRO A O 1
ATOM 2658 N N . SER A 1 343 ? -7.198 7.005 17.829 1.00 34.16 343 SER A N 1
ATOM 2659 C CA . SER A 1 343 ? -7.356 8.231 18.614 1.00 34.16 343 SER A CA 1
ATOM 2660 C C . SER A 1 343 ? -7.863 9.325 17.693 1.00 34.16 343 SER A C 1
ATOM 2662 O O . SER A 1 343 ? -7.109 9.941 16.941 1.00 34.16 343 SER A O 1
ATOM 2664 N N . ALA A 1 344 ? -9.176 9.510 17.759 1.00 35.38 344 ALA A N 1
ATOM 2665 C CA . ALA A 1 344 ? -9.838 10.732 17.368 1.00 35.38 344 ALA A CA 1
ATOM 2666 C C . ALA A 1 344 ? -9.272 11.907 18.181 1.00 35.38 344 ALA A C 1
ATOM 2668 O O . ALA A 1 344 ? -9.238 11.859 19.412 1.00 35.38 344 ALA A O 1
ATOM 2669 N N . ASN A 1 345 ? -8.819 12.935 17.471 1.00 35.53 345 ASN A N 1
ATOM 2670 C CA . ASN A 1 345 ? -9.376 14.285 17.546 1.00 35.53 345 ASN A CA 1
ATOM 2671 C C . ASN A 1 345 ? -9.118 15.002 16.223 1.00 35.53 345 ASN A C 1
ATOM 2673 O O . ASN A 1 345 ? -7.977 14.896 15.719 1.00 35.53 345 ASN A O 1
#

Foldseek 3Di:
DDDDDDDDDDDDDDDDDDDDDPPPDDPDPDPPQDDDPCPVVLVVLVVQLVVLVVQLVVLVVQLVVLVVVLVVLVVVLVVLVVVLVVVVVVPDDPVVNVVSVVVSVVSVVVSVVSVVSSVVSVVSSVVSVVSSVVSVVVSVVVVVVVVVVVVVSVVVVVVVVVVVVVVVVVVVVVVVVVVVVVVCVVCVVVPPDDDDDDDDDDPPPDDDPVVVVVVVVVVVVVVVVVVVVVVVVVVVVVVVVVVVVVVVVVVVVVVVVVVVVVVVVCVVVVVVLLVLLVVLLVDDLLVSLVVLQVDDLLSSLSSLLNHDPVSSVSNLVNHDPVSSVVSVVCSVPVPPDDPDDPDDD